Protein AF-A0A3D1LBN7-F1 (afdb_monomer_lite)

Foldseek 3Di:
DVVLVVLLVVLVPADFPDWFADQWIWGDDLVVQWIFIDNDPDCNVVSTGIDHLLFWPAKDKDKDKDKDWDWDQDPVRDTDADVVIWMKIWIWIKMWTAGNDPPDGIDIDTRDPDIDIDTADPDPDPPDDRDDDCVVDPSSVVSVVSSVVVRCVSVVSNVVVVVVVCVVVPPQDQAQAPPPRDRARQDPVCAGPPPRHRRDD

Radius of gyration: 27.66 Å; chains: 1; bounding box: 63×25×98 Å

Structure (mmCIF, N/CA/C/O backbone):
data_AF-A0A3D1LBN7-F1
#
_entry.id   AF-A0A3D1LBN7-F1
#
loop_
_atom_site.group_PDB
_atom_site.id
_atom_site.type_symbol
_atom_site.label_atom_id
_atom_site.label_alt_id
_atom_site.label_comp_id
_atom_site.label_asym_id
_atom_site.label_entity_id
_atom_site.label_seq_id
_atom_site.pdbx_PDB_ins_code
_atom_site.Cartn_x
_atom_site.Cartn_y
_atom_site.Cartn_z
_atom_site.occupancy
_atom_site.B_iso_or_equiv
_atom_site.auth_seq_id
_atom_site.auth_comp_id
_atom_site.auth_asym_id
_atom_site.auth_atom_id
_atom_site.pdbx_PDB_model_num
ATOM 1 N N . LEU A 1 1 ? -26.145 -4.808 -3.190 1.00 68.25 1 LEU A N 1
ATOM 2 C CA . LEU A 1 1 ? -26.346 -3.352 -3.004 1.00 68.25 1 LEU A CA 1
ATOM 3 C C . LEU A 1 1 ? -26.060 -2.927 -1.566 1.00 68.25 1 LEU A C 1
ATOM 5 O O . LEU A 1 1 ? -25.150 -2.133 -1.396 1.00 68.25 1 LEU A O 1
ATOM 9 N N . ALA A 1 2 ? -26.706 -3.533 -0.559 1.00 78.94 2 ALA A N 1
ATOM 10 C CA . ALA A 1 2 ? -26.552 -3.171 0.860 1.00 78.94 2 ALA A CA 1
ATOM 11 C C . ALA A 1 2 ? -25.095 -3.029 1.363 1.00 78.94 2 ALA A C 1
ATOM 13 O O . ALA A 1 2 ? -24.778 -2.051 2.024 1.00 78.94 2 ALA A O 1
ATOM 14 N N . TYR A 1 3 ? -24.182 -3.934 0.984 1.00 78.75 3 TYR A N 1
ATOM 15 C CA . TYR A 1 3 ? -22.756 -3.826 1.345 1.00 78.75 3 TYR A CA 1
ATOM 16 C C . TYR A 1 3 ? -22.100 -2.513 0.872 1.00 78.75 3 TYR A C 1
ATOM 18 O O . TYR A 1 3 ? -21.356 -1.885 1.617 1.00 78.75 3 TYR A O 1
ATOM 26 N N . ARG A 1 4 ? -22.397 -2.069 -0.357 1.00 83.69 4 ARG A N 1
ATOM 27 C CA . ARG A 1 4 ? -21.828 -0.832 -0.918 1.00 83.69 4 ARG A CA 1
ATOM 28 C C . ARG A 1 4 ? -22.442 0.410 -0.276 1.00 83.69 4 ARG A C 1
ATOM 30 O O . ARG A 1 4 ? -21.733 1.399 -0.140 1.00 83.69 4 ARG A O 1
ATOM 37 N N . GLU A 1 5 ? -23.707 0.348 0.136 1.00 85.44 5 GLU A N 1
ATOM 38 C CA . GLU A 1 5 ? -24.383 1.416 0.891 1.00 85.44 5 GLU A CA 1
ATOM 39 C C . GLU A 1 5 ? -23.820 1.541 2.316 1.00 85.44 5 GLU A C 1
ATOM 41 O O . GLU A 1 5 ? -23.532 2.644 2.773 1.00 85.44 5 GLU A O 1
ATOM 46 N N . GLU A 1 6 ? -23.573 0.421 3.003 1.00 87.81 6 GLU A N 1
ATOM 47 C CA . GLU A 1 6 ? -22.895 0.426 4.307 1.00 87.81 6 GLU A CA 1
ATOM 48 C C . GLU A 1 6 ? -21.460 0.961 4.180 1.00 87.81 6 GLU A C 1
ATOM 50 O O . GLU A 1 6 ? -21.014 1.772 4.993 1.00 87.81 6 GLU A O 1
ATOM 55 N N . ASN A 1 7 ? -20.742 0.567 3.123 1.00 92.31 7 ASN A N 1
ATOM 56 C CA . ASN A 1 7 ? -19.402 1.081 2.864 1.00 92.31 7 ASN A CA 1
ATOM 57 C C . ASN A 1 7 ? -19.397 2.595 2.592 1.00 92.31 7 ASN A C 1
ATOM 59 O O . ASN A 1 7 ? -18.495 3.272 3.072 1.00 92.31 7 ASN A O 1
ATOM 63 N N . GLN A 1 8 ? -20.424 3.159 1.940 1.00 92.62 8 GLN A N 1
ATOM 64 C CA . GLN A 1 8 ? -20.530 4.619 1.767 1.00 92.62 8 GLN A CA 1
ATOM 65 C C . GLN A 1 8 ? -20.553 5.352 3.109 1.00 92.62 8 GLN A C 1
ATOM 67 O O . GLN A 1 8 ? -19.899 6.381 3.257 1.00 92.62 8 GLN A O 1
ATOM 72 N N . GLN A 1 9 ? -21.256 4.810 4.107 1.00 92.69 9 GLN A N 1
ATOM 73 C CA . GLN A 1 9 ? -21.261 5.392 5.450 1.00 92.69 9 GLN A CA 1
ATOM 74 C C . GLN A 1 9 ? -19.875 5.310 6.097 1.00 92.69 9 GLN A C 1
ATOM 76 O O . GLN A 1 9 ? -19.430 6.280 6.709 1.00 92.69 9 GLN A O 1
ATOM 81 N N . LYS A 1 10 ? -19.157 4.191 5.912 1.00 94.75 10 LYS A N 1
ATOM 82 C CA . LYS A 1 10 ? -17.768 4.044 6.380 1.00 94.75 10 LYS A CA 1
ATOM 83 C C . LYS A 1 10 ? -16.837 5.051 5.708 1.00 94.75 10 LYS A C 1
ATOM 85 O O . LYS A 1 10 ? -16.022 5.652 6.395 1.00 94.75 10 LYS A O 1
ATOM 90 N N . VAL A 1 11 ? -16.985 5.276 4.402 1.00 95.81 11 VAL A N 1
ATOM 91 C CA . VAL A 1 11 ? -16.209 6.273 3.648 1.00 95.81 11 VAL A CA 1
ATOM 92 C C . VAL A 1 11 ? -16.525 7.694 4.120 1.00 95.81 11 VAL A C 1
ATOM 94 O O . VAL A 1 11 ? -15.612 8.495 4.287 1.00 95.81 11 VAL A O 1
ATOM 97 N N . ALA A 1 12 ? -17.795 8.017 4.378 1.00 94.62 12 ALA A N 1
ATOM 98 C CA . ALA A 1 12 ? -18.206 9.313 4.926 1.00 94.62 12 ALA A CA 1
ATOM 99 C C . ALA A 1 12 ? -17.687 9.572 6.345 1.00 94.62 12 ALA A C 1
ATOM 101 O O . ALA A 1 12 ? -17.384 10.714 6.679 1.00 94.62 12 ALA A O 1
ATOM 102 N N . ALA A 1 13 ? -17.559 8.527 7.161 1.00 95.31 13 ALA A N 1
ATOM 103 C CA . ALA A 1 13 ? -17.025 8.614 8.516 1.00 95.31 13 ALA A CA 1
ATOM 104 C C . ALA A 1 13 ? -15.490 8.511 8.590 1.00 95.31 13 ALA A C 1
ATOM 106 O O . ALA A 1 13 ? -14.942 8.583 9.688 1.00 95.31 13 ALA A O 1
ATOM 107 N N . PHE A 1 14 ? -14.798 8.304 7.467 1.00 96.75 14 PHE A N 1
ATOM 108 C CA . PHE A 1 14 ? -13.359 8.055 7.454 1.00 96.75 14 PHE A CA 1
ATOM 109 C C . PHE A 1 14 ? -12.554 9.347 7.617 1.00 96.75 14 PHE A C 1
ATOM 111 O O . PHE A 1 14 ? -12.673 10.272 6.809 1.00 96.75 14 PHE A O 1
ATOM 118 N N . HIS A 1 15 ? -11.662 9.381 8.605 1.00 95.81 15 HIS A N 1
ATOM 119 C CA . HIS A 1 15 ? -10.787 10.515 8.878 1.00 95.81 15 HIS A CA 1
ATOM 120 C C . HIS A 1 15 ? -9.341 10.130 8.576 1.00 95.81 15 HIS A C 1
ATOM 122 O O . HIS A 1 15 ? -8.702 9.377 9.299 1.00 95.81 15 HIS A O 1
ATOM 128 N N . THR A 1 16 ? -8.798 10.653 7.477 1.00 95.94 16 THR A N 1
ATOM 129 C CA . THR A 1 16 ? -7.422 10.321 7.086 1.00 95.94 16 THR A CA 1
ATOM 130 C C . THR A 1 16 ? -6.419 10.961 8.050 1.00 95.94 16 THR A C 1
ATOM 132 O O . THR A 1 16 ? -6.176 12.165 7.973 1.00 95.94 16 THR A O 1
ATOM 135 N N . THR A 1 17 ? -5.794 10.156 8.910 1.00 95.69 17 THR A N 1
ATOM 136 C CA . THR A 1 17 ? -4.684 10.567 9.789 1.00 95.69 17 THR A CA 1
ATOM 137 C C . THR A 1 17 ? -3.352 10.529 9.046 1.00 95.69 17 THR A C 1
ATOM 139 O O . THR A 1 17 ? -2.482 11.377 9.255 1.00 95.69 17 THR A O 1
ATOM 142 N N . ARG A 1 18 ? -3.199 9.576 8.118 1.00 95.38 18 ARG A N 1
ATOM 143 C CA . ARG A 1 18 ? -1.976 9.396 7.334 1.00 95.38 18 ARG A CA 1
ATOM 144 C C . ARG A 1 18 ? -2.278 8.941 5.911 1.00 95.38 18 ARG A C 1
ATOM 146 O O . ARG A 1 18 ? -3.155 8.122 5.665 1.00 95.38 18 ARG A O 1
ATOM 153 N N . THR A 1 19 ? -1.516 9.469 4.957 1.00 96.44 19 THR A N 1
ATOM 154 C CA . THR A 1 19 ? -1.579 9.092 3.538 1.00 96.44 19 THR A CA 1
ATOM 155 C C . THR A 1 19 ? -0.235 8.528 3.105 1.00 96.44 19 THR A C 1
ATOM 157 O O . THR A 1 19 ? 0.793 9.175 3.299 1.00 96.44 19 THR A O 1
ATOM 160 N N . LEU A 1 20 ? -0.241 7.346 2.493 1.00 95.69 20 LEU A N 1
ATOM 161 C CA . LEU A 1 20 ? 0.948 6.693 1.951 1.00 95.69 20 LEU A CA 1
ATOM 162 C C . LEU A 1 20 ? 0.726 6.360 0.479 1.00 95.69 20 LEU A C 1
ATOM 164 O O . LEU A 1 20 ? -0.236 5.684 0.143 1.00 95.69 20 LEU A O 1
ATOM 168 N N . GLY A 1 21 ? 1.615 6.804 -0.402 1.00 91.56 21 GLY A N 1
ATOM 169 C CA . GLY A 1 21 ? 1.488 6.579 -1.843 1.00 91.56 21 GLY A CA 1
ATOM 170 C C . GLY A 1 21 ? 1.302 7.868 -2.638 1.00 91.56 21 GLY A C 1
ATOM 171 O O . GLY A 1 21 ? 0.987 8.925 -2.091 1.00 91.56 21 GLY A O 1
ATOM 172 N N . THR A 1 22 ? 1.518 7.781 -3.949 1.00 86.25 22 THR A N 1
ATOM 173 C CA . THR A 1 22 ? 1.436 8.922 -4.874 1.00 86.25 22 THR A CA 1
ATOM 174 C C . THR A 1 22 ? 0.222 8.797 -5.793 1.00 86.25 22 THR A C 1
ATOM 176 O O . THR A 1 22 ? -0.719 9.583 -5.671 1.00 86.25 22 THR A O 1
ATOM 179 N N . ASN A 1 23 ? 0.221 7.794 -6.679 1.00 89.56 23 ASN A N 1
ATOM 180 C CA . ASN A 1 23 ? -0.871 7.510 -7.613 1.00 89.56 23 ASN A CA 1
ATOM 181 C C . ASN A 1 23 ? -1.973 6.678 -6.941 1.00 89.56 23 ASN A C 1
ATOM 183 O O . ASN A 1 23 ? -3.086 7.158 -6.736 1.00 89.56 23 ASN A O 1
ATOM 187 N N . THR A 1 24 ? -1.634 5.455 -6.524 1.00 94.44 24 THR A N 1
ATOM 188 C CA . THR A 1 24 ? -2.460 4.683 -5.588 1.00 94.44 24 THR A CA 1
ATOM 189 C C . THR A 1 24 ? -2.037 5.033 -4.173 1.00 94.44 24 THR A C 1
ATOM 191 O O . THR A 1 24 ? -0.844 5.016 -3.867 1.00 94.44 24 THR A O 1
ATOM 194 N N . LYS A 1 25 ? -3.004 5.352 -3.321 1.00 95.12 25 LYS A N 1
ATOM 195 C CA . LYS A 1 25 ? -2.778 5.756 -1.939 1.00 95.12 25 LYS A CA 1
ATOM 196 C C . LYS A 1 25 ? -3.406 4.747 -0.996 1.00 95.12 25 LYS A C 1
ATOM 198 O O . LYS A 1 25 ? -4.535 4.314 -1.213 1.00 95.12 25 LYS A O 1
ATOM 203 N N . VAL A 1 26 ? -2.680 4.430 0.063 1.00 96.81 26 VAL A N 1
ATOM 204 C CA . VAL A 1 26 ? -3.197 3.813 1.277 1.00 96.81 26 VAL A CA 1
ATOM 205 C C . VAL A 1 26 ? -3.507 4.948 2.242 1.00 96.81 26 VAL A C 1
ATOM 207 O O . VAL A 1 26 ? -2.607 5.679 2.665 1.00 96.81 26 VAL A O 1
ATOM 210 N N . LEU A 1 27 ? -4.788 5.130 2.534 1.00 97.25 27 LEU A N 1
ATOM 211 C CA . LEU A 1 27 ? -5.257 6.095 3.519 1.00 97.25 27 LEU A CA 1
ATOM 212 C C . LEU A 1 27 ? -5.484 5.348 4.825 1.00 97.25 27 LEU A C 1
ATOM 214 O O . LEU A 1 27 ? -6.121 4.294 4.822 1.00 97.25 27 LEU A O 1
ATOM 218 N N . LEU A 1 28 ? -4.948 5.883 5.915 1.00 96.31 28 LEU A N 1
ATOM 219 C CA . LEU A 1 28 ? -5.076 5.324 7.254 1.00 96.31 28 LEU A CA 1
ATOM 220 C C . LEU A 1 28 ? -5.935 6.258 8.102 1.00 96.31 28 LEU A C 1
ATOM 222 O O . LEU A 1 28 ? -5.744 7.474 8.062 1.00 96.31 28 LEU A O 1
ATOM 226 N N . ASP A 1 29 ? -6.847 5.666 8.857 1.00 96.00 29 ASP A N 1
ATOM 227 C CA . ASP A 1 29 ? -7.573 6.266 9.968 1.00 96.00 29 ASP A CA 1
ATOM 228 C C . ASP A 1 29 ? -7.140 5.500 11.223 1.00 96.00 29 ASP A C 1
ATOM 230 O O . ASP A 1 29 ? -7.699 4.460 11.587 1.00 96.00 29 ASP A O 1
ATOM 234 N N . GLU A 1 30 ? -6.031 5.950 11.810 1.00 91.88 30 GLU A N 1
ATOM 235 C CA . GLU A 1 30 ? -5.400 5.295 12.963 1.00 91.88 30 GLU A CA 1
ATOM 236 C C . GLU A 1 30 ? -6.270 5.378 14.224 1.00 91.88 30 GLU A C 1
ATOM 238 O O . GLU A 1 30 ? -6.207 4.480 15.067 1.00 91.88 30 GLU A O 1
ATOM 243 N N . ASP A 1 31 ? -7.126 6.399 14.312 1.00 91.06 31 ASP A N 1
ATOM 244 C CA . ASP A 1 31 ? -8.041 6.618 15.431 1.00 91.06 31 ASP A CA 1
ATOM 245 C C . ASP A 1 31 ? -9.227 5.645 15.379 1.00 91.06 31 ASP A C 1
ATOM 247 O O . ASP A 1 31 ? -9.563 5.016 16.386 1.00 91.06 31 ASP A O 1
ATOM 251 N N . ALA A 1 32 ? -9.838 5.466 14.202 1.00 92.38 32 ALA A N 1
ATOM 252 C CA . ALA A 1 32 ? -10.944 4.527 14.002 1.00 92.38 32 ALA A CA 1
ATOM 253 C C . ALA A 1 32 ? -10.483 3.081 13.769 1.00 92.38 32 ALA A C 1
ATOM 255 O O . ALA A 1 32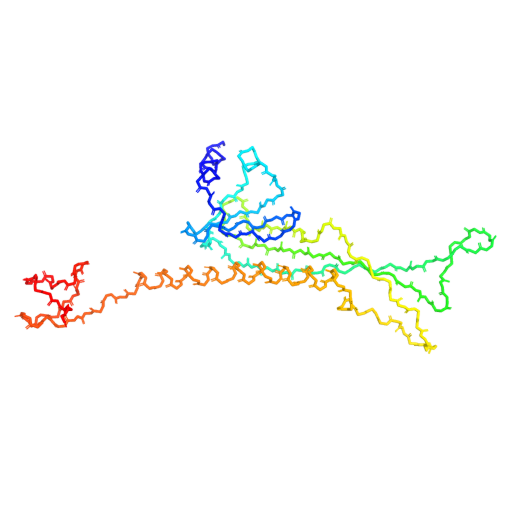 ? -11.306 2.162 13.764 1.00 92.38 32 ALA A O 1
ATOM 256 N N . GLY A 1 33 ? -9.186 2.867 13.554 1.00 93.00 33 GLY A N 1
ATOM 257 C CA . GLY A 1 33 ? -8.624 1.552 13.290 1.00 93.00 33 GLY A CA 1
ATOM 258 C C . GLY A 1 33 ? -8.929 1.025 11.881 1.00 93.00 33 GLY A C 1
ATOM 259 O O . GLY A 1 33 ? -9.086 -0.186 11.702 1.00 93.00 3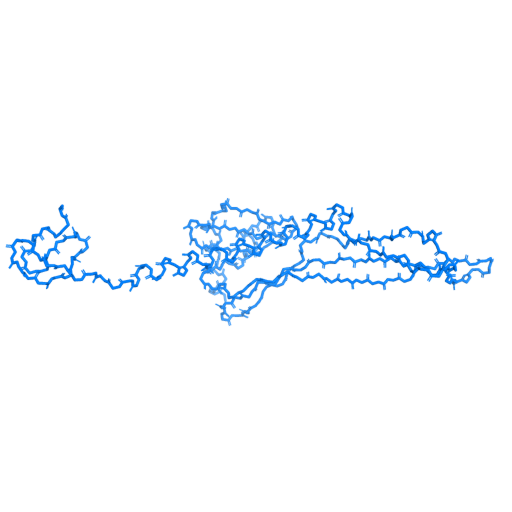3 GLY A O 1
ATOM 260 N N . LYS A 1 34 ? -9.028 1.918 10.888 1.00 95.50 34 LYS A N 1
ATOM 261 C CA . LYS A 1 34 ? -9.469 1.594 9.525 1.00 95.50 34 LYS A CA 1
ATOM 262 C C . LYS A 1 34 ? -8.484 2.060 8.464 1.00 95.50 34 LYS A C 1
ATOM 264 O O . LYS A 1 34 ? -7.716 2.998 8.653 1.00 95.50 34 LYS A O 1
ATOM 269 N N . PHE A 1 35 ? -8.549 1.437 7.295 1.00 96.62 35 PHE A N 1
ATOM 270 C CA . PHE A 1 35 ? -7.821 1.887 6.116 1.00 96.62 35 PHE A CA 1
ATOM 271 C C . PHE A 1 35 ? -8.603 1.653 4.834 1.00 96.62 35 PHE A C 1
ATOM 273 O O . PHE A 1 35 ? -9.565 0.889 4.795 1.00 96.62 35 PHE A O 1
ATOM 280 N N . MET A 1 36 ? -8.155 2.305 3.770 1.00 96.44 36 MET A N 1
ATOM 281 C CA . MET A 1 36 ? -8.625 2.049 2.415 1.00 96.44 36 MET A CA 1
ATOM 282 C C . MET A 1 36 ? -7.485 2.224 1.416 1.00 96.44 36 MET A C 1
ATOM 284 O O . MET A 1 36 ? -6.509 2.936 1.675 1.00 96.44 36 MET A O 1
ATOM 288 N N . VAL A 1 37 ? -7.628 1.601 0.249 1.00 96.69 37 VAL A N 1
ATOM 289 C CA . VAL A 1 37 ? -6.701 1.753 -0.876 1.00 96.69 37 VAL A CA 1
ATOM 290 C C . VAL A 1 37 ? -7.451 2.362 -2.048 1.00 96.69 37 VAL A C 1
ATOM 292 O O . VAL A 1 37 ? -8.491 1.855 -2.457 1.00 96.69 37 VAL A O 1
ATOM 295 N N . THR A 1 38 ? -6.943 3.460 -2.603 1.00 96.25 38 THR A N 1
ATOM 296 C CA . THR A 1 38 ? -7.644 4.163 -3.681 1.00 96.25 38 THR A CA 1
ATOM 297 C C . THR A 1 38 ? -6.716 4.995 -4.558 1.00 96.25 38 THR A C 1
ATOM 299 O O . THR A 1 38 ? -5.698 5.521 -4.112 1.00 96.25 38 THR A O 1
ATOM 302 N N . ARG A 1 39 ? -7.087 5.132 -5.834 1.00 95.19 39 ARG A N 1
ATOM 303 C CA . ARG A 1 39 ? -6.534 6.135 -6.765 1.00 95.19 39 ARG A CA 1
ATOM 304 C C . ARG A 1 39 ? -7.453 7.349 -6.912 1.00 95.19 39 ARG A C 1
ATOM 306 O O . ARG A 1 39 ? -7.057 8.362 -7.486 1.00 95.19 39 ARG A O 1
ATOM 313 N N . ALA A 1 40 ? -8.697 7.230 -6.452 1.00 94.62 40 ALA A N 1
ATOM 314 C CA . ALA A 1 40 ? -9.711 8.247 -6.648 1.00 94.62 40 ALA A CA 1
ATOM 315 C C . ALA A 1 40 ? -9.412 9.489 -5.806 1.00 94.62 40 ALA A C 1
ATOM 317 O O . ALA A 1 40 ? -8.864 9.411 -4.706 1.00 94.62 40 ALA A O 1
ATOM 318 N N . ARG A 1 41 ? -9.785 10.648 -6.349 1.00 90.25 41 ARG A N 1
ATOM 319 C CA . ARG A 1 41 ? -9.731 11.924 -5.627 1.00 90.25 41 ARG A CA 1
ATOM 320 C C . ARG A 1 41 ? -11.017 12.171 -4.849 1.00 90.25 41 ARG A C 1
ATOM 322 O O . ARG A 1 41 ? -10.948 12.644 -3.722 1.00 90.25 41 ARG A O 1
ATOM 329 N N . ASP A 1 42 ? -12.155 11.833 -5.451 1.00 93.81 42 ASP A N 1
ATOM 330 C CA . ASP A 1 42 ? -13.457 11.868 -4.795 1.00 93.81 42 ASP A CA 1
ATOM 331 C C . ASP A 1 42 ? -13.753 10.496 -4.182 1.00 93.81 42 ASP A C 1
ATOM 333 O O . ASP A 1 42 ? -14.021 9.520 -4.886 1.00 93.81 42 ASP A O 1
ATOM 337 N N . LEU A 1 43 ? -13.635 10.413 -2.856 1.00 93.44 43 LEU A N 1
ATOM 338 C CA . LEU A 1 43 ? -13.879 9.178 -2.118 1.00 93.44 43 LEU A CA 1
ATOM 339 C C . LEU A 1 43 ? -15.374 8.854 -2.034 1.00 93.44 43 LEU A C 1
ATOM 341 O O . LEU A 1 43 ? -15.726 7.678 -2.067 1.00 93.44 43 LEU A O 1
ATOM 345 N N . GLN A 1 44 ? -16.242 9.867 -1.960 1.00 91.69 44 GLN A N 1
ATOM 346 C CA . GLN A 1 44 ? -17.689 9.675 -1.821 1.00 91.69 44 GLN A CA 1
ATOM 347 C C . GLN A 1 44 ? -18.281 9.063 -3.089 1.00 91.69 44 GLN A C 1
ATOM 349 O O . GLN A 1 44 ? -19.082 8.131 -3.017 1.00 91.69 44 GLN A O 1
ATOM 354 N N . GLU A 1 45 ? -17.841 9.550 -4.250 1.00 92.25 45 GLU A N 1
ATO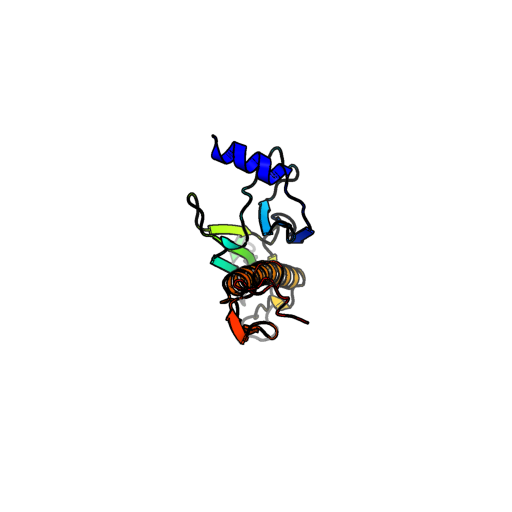M 355 C CA . GLU A 1 45 ? -18.259 9.008 -5.541 1.00 92.25 45 GLU A CA 1
ATOM 356 C C . GLU A 1 45 ? -17.649 7.623 -5.800 1.00 92.25 45 GLU A C 1
ATOM 358 O O . GLU A 1 45 ? -18.357 6.686 -6.173 1.00 92.25 45 GLU A O 1
ATOM 363 N N . ALA A 1 46 ? -16.337 7.469 -5.581 1.00 93.81 46 ALA A N 1
ATOM 364 C CA . ALA A 1 46 ? -15.647 6.215 -5.878 1.00 93.81 46 ALA A CA 1
ATOM 365 C C . ALA A 1 46 ? -16.032 5.075 -4.925 1.00 93.81 46 ALA A C 1
ATOM 367 O O . ALA A 1 46 ? -16.018 3.911 -5.334 1.00 93.81 46 ALA A O 1
ATOM 368 N N . ASN A 1 47 ? -16.376 5.410 -3.677 1.00 93.94 47 ASN A N 1
ATOM 369 C CA . ASN A 1 47 ? -16.734 4.477 -2.612 1.00 93.94 47 ASN A CA 1
ATOM 370 C C . ASN A 1 47 ? -15.727 3.308 -2.482 1.00 93.94 47 ASN A C 1
ATOM 372 O O . ASN A 1 47 ? -16.116 2.153 -2.689 1.00 93.94 47 ASN A O 1
ATOM 376 N N . PRO A 1 48 ? -14.432 3.592 -2.219 1.00 94.88 48 PRO A N 1
ATOM 377 C CA . PRO A 1 48 ? -13.418 2.553 -2.039 1.00 94.88 48 PRO A CA 1
ATOM 378 C C . PRO A 1 48 ? -13.701 1.727 -0.782 1.00 94.88 48 PRO A C 1
ATOM 380 O O . PRO A 1 48 ? -14.236 2.247 0.197 1.00 94.88 48 PRO A O 1
ATOM 383 N N . ASP A 1 49 ? -13.318 0.453 -0.789 1.00 93.94 49 ASP A N 1
ATOM 384 C CA . ASP A 1 49 ? -13.579 -0.450 0.332 1.00 93.94 49 ASP A CA 1
ATOM 385 C C . ASP A 1 49 ? -12.822 -0.001 1.592 1.00 93.94 49 ASP A C 1
ATOM 387 O O . ASP A 1 49 ? -11.590 0.093 1.602 1.00 93.94 49 ASP A O 1
ATOM 391 N N . VAL A 1 50 ? -13.575 0.287 2.658 1.00 95.56 50 VAL A N 1
ATOM 392 C CA . VAL A 1 50 ? -13.035 0.631 3.976 1.00 95.56 50 VAL A CA 1
ATOM 393 C C . VAL A 1 50 ? -12.950 -0.636 4.808 1.00 95.56 50 VAL A C 1
ATOM 395 O O . VAL A 1 50 ? -13.955 -1.310 5.048 1.00 95.56 50 VAL A O 1
ATOM 398 N N . LEU A 1 51 ? -11.743 -0.946 5.262 1.00 94.81 51 LEU A N 1
ATOM 399 C CA . LEU A 1 51 ? -11.403 -2.186 5.946 1.00 94.81 51 LEU A CA 1
ATOM 400 C C . LEU A 1 51 ? -10.863 -1.895 7.340 1.00 94.81 51 LEU A C 1
ATOM 402 O O . LEU A 1 51 ? -10.240 -0.858 7.574 1.00 94.81 51 LEU A O 1
ATOM 406 N N . ASP A 1 52 ? -11.076 -2.828 8.259 1.00 94.19 52 ASP A N 1
ATOM 407 C CA . ASP A 1 52 ? -10.512 -2.757 9.598 1.00 94.19 52 ASP A CA 1
ATOM 408 C C . ASP A 1 52 ? -9.062 -3.254 9.592 1.00 94.19 52 ASP A C 1
ATOM 410 O O . ASP A 1 52 ? -8.700 -4.209 8.903 1.00 94.19 52 ASP A O 1
ATOM 414 N N . PHE A 1 53 ? -8.201 -2.642 10.404 1.00 93.56 53 PHE A N 1
ATOM 415 C CA . PHE A 1 53 ? -6.816 -3.105 10.536 1.00 93.56 53 PHE A CA 1
ATOM 416 C C . PHE A 1 53 ? -6.706 -4.531 11.076 1.00 93.56 53 PHE A C 1
ATOM 418 O O . PHE A 1 53 ? -5.744 -5.237 10.768 1.00 93.56 53 PHE A O 1
ATOM 425 N N . ALA A 1 54 ? -7.696 -4.961 11.861 1.00 91.31 54 ALA A N 1
ATOM 426 C CA . ALA A 1 54 ? -7.803 -6.330 12.348 1.00 91.31 54 ALA A CA 1
ATOM 427 C C . ALA A 1 54 ? -7.907 -7.354 11.204 1.00 91.31 54 ALA A C 1
ATOM 429 O O . ALA A 1 54 ? -7.437 -8.484 11.358 1.00 91.31 54 ALA A O 1
ATOM 430 N N . ASP A 1 55 ? -8.460 -6.950 10.057 1.00 92.62 55 ASP A N 1
ATOM 431 C CA . ASP A 1 55 ? -8.641 -7.825 8.902 1.00 92.62 55 ASP A CA 1
ATOM 432 C C . ASP A 1 55 ? -7.343 -8.014 8.114 1.00 92.62 55 ASP A C 1
ATOM 434 O O . ASP A 1 55 ? -7.253 -8.937 7.310 1.00 92.62 55 ASP A O 1
ATOM 438 N N . VAL A 1 56 ? -6.306 -7.199 8.341 1.00 94.31 56 VAL A N 1
ATOM 439 C CA . VAL A 1 56 ? -5.021 -7.339 7.644 1.00 94.31 56 VAL A CA 1
ATOM 440 C C . VAL A 1 56 ? -4.285 -8.592 8.120 1.00 94.31 56 VAL A C 1
ATOM 442 O O . VAL A 1 56 ? -3.875 -8.726 9.277 1.00 94.31 56 VAL A O 1
ATOM 445 N N . THR A 1 57 ? -4.037 -9.515 7.195 1.00 93.19 57 THR A N 1
ATOM 446 C CA . THR A 1 57 ? -3.331 -10.777 7.450 1.00 93.19 57 THR A CA 1
ATOM 447 C C . THR A 1 57 ? -1.874 -10.753 6.986 1.00 93.19 57 THR A C 1
ATOM 449 O O . THR A 1 57 ? -1.064 -11.536 7.495 1.00 93.19 57 THR A O 1
ATOM 452 N N . GLY A 1 58 ? -1.495 -9.814 6.116 1.00 94.12 58 GLY A N 1
ATOM 453 C CA . GLY A 1 58 ? -0.120 -9.629 5.651 1.00 94.12 58 GLY A CA 1
ATOM 454 C C . GLY A 1 58 ? 0.036 -8.447 4.694 1.00 94.12 58 GLY A C 1
ATOM 455 O O . GLY A 1 58 ? -0.945 -7.927 4.174 1.00 94.12 58 GLY A O 1
ATOM 456 N N . CYS A 1 59 ? 1.278 -8.024 4.457 1.00 96.25 59 CYS A N 1
ATOM 457 C CA . CYS A 1 59 ? 1.613 -7.024 3.447 1.00 96.25 59 CYS A CA 1
ATOM 458 C C . CYS A 1 59 ? 2.985 -7.346 2.847 1.00 96.25 59 CYS A C 1
ATOM 460 O O . CYS A 1 59 ? 3.975 -7.414 3.581 1.00 96.25 59 CYS A O 1
ATOM 462 N N . ASN A 1 60 ? 3.047 -7.501 1.526 1.00 96.88 60 ASN A N 1
ATOM 463 C CA . ASN A 1 60 ? 4.275 -7.784 0.786 1.00 96.88 60 ASN A CA 1
ATOM 464 C C . ASN A 1 60 ? 4.618 -6.634 -0.159 1.00 96.88 60 ASN A C 1
ATOM 466 O O . ASN A 1 60 ? 3.724 -5.957 -0.665 1.00 96.88 60 ASN A O 1
ATOM 470 N N . LEU A 1 61 ? 5.920 -6.432 -0.362 1.00 96.81 61 LEU A N 1
ATOM 471 C CA . LEU A 1 61 ? 6.479 -5.560 -1.388 1.00 96.81 61 LEU A CA 1
ATOM 472 C C . LEU A 1 61 ? 7.193 -6.450 -2.401 1.00 96.81 61 LEU A C 1
ATOM 474 O O . LEU A 1 61 ? 8.184 -7.090 -2.049 1.00 96.81 61 LEU A O 1
ATOM 478 N N . ASP A 1 62 ? 6.698 -6.443 -3.630 1.00 97.12 62 ASP A N 1
ATOM 479 C CA . ASP A 1 62 ? 7.241 -7.188 -4.759 1.00 97.12 62 ASP A CA 1
ATOM 480 C C . ASP A 1 62 ? 7.857 -6.206 -5.765 1.00 97.12 62 ASP A C 1
ATOM 482 O O . ASP A 1 62 ? 7.335 -5.107 -5.978 1.00 97.12 62 ASP A O 1
ATOM 486 N N . ILE A 1 63 ? 8.990 -6.586 -6.358 1.00 96.88 63 ILE A N 1
ATOM 487 C CA . ILE A 1 63 ? 9.700 -5.787 -7.363 1.00 96.88 63 ILE A CA 1
ATOM 488 C C . ILE A 1 63 ? 9.818 -6.640 -8.620 1.00 96.88 63 ILE A C 1
ATOM 490 O O . ILE A 1 63 ? 10.556 -7.627 -8.633 1.00 96.88 63 ILE A O 1
ATOM 494 N N . ASP A 1 64 ? 9.098 -6.245 -9.661 1.00 96.19 64 ASP A N 1
ATOM 495 C CA . ASP A 1 64 ? 9.133 -6.893 -10.964 1.00 96.19 64 ASP A CA 1
ATOM 496 C C . ASP A 1 64 ? 10.257 -6.250 -11.791 1.00 96.19 64 ASP A C 1
ATOM 498 O O . ASP A 1 64 ? 10.189 -5.072 -12.141 1.00 96.19 64 ASP A O 1
ATOM 502 N N . GLU A 1 65 ? 11.311 -7.020 -12.079 1.00 95.44 65 GLU A N 1
ATOM 503 C CA . GLU A 1 65 ? 12.426 -6.615 -12.945 1.00 95.44 65 GLU A CA 1
ATOM 504 C C . GLU A 1 65 ? 12.229 -7.189 -14.352 1.00 95.44 65 GLU A C 1
ATOM 506 O O . GLU A 1 65 ? 12.156 -8.404 -14.548 1.00 95.44 65 GLU A O 1
ATOM 511 N N . SER A 1 66 ? 12.200 -6.308 -15.347 1.00 93.94 66 SER A N 1
ATOM 512 C CA . SER A 1 66 ? 12.221 -6.654 -16.767 1.00 93.94 66 SER A CA 1
ATOM 513 C C . SER A 1 66 ? 13.556 -6.260 -17.389 1.00 93.94 66 SER A C 1
ATOM 515 O O . SER A 1 66 ? 14.125 -5.226 -17.049 1.00 93.94 66 SER A O 1
ATOM 517 N N . ARG A 1 67 ? 14.057 -7.066 -18.331 1.00 92.56 67 ARG A N 1
ATOM 518 C CA . ARG A 1 67 ? 15.329 -6.826 -19.029 1.00 92.56 67 ARG A CA 1
ATOM 519 C C . ARG A 1 67 ? 15.151 -6.951 -20.536 1.00 92.56 67 ARG A C 1
ATOM 521 O O . ARG A 1 67 ? 14.750 -8.007 -21.020 1.00 92.56 67 ARG A O 1
ATOM 528 N N . SER A 1 68 ? 15.568 -5.921 -21.264 1.00 91.62 68 SER A N 1
ATOM 529 C CA . SER A 1 68 ? 15.481 -5.845 -22.725 1.00 91.62 68 SER A CA 1
ATOM 530 C C . SER A 1 68 ? 16.850 -5.545 -23.330 1.00 91.62 68 SER A C 1
ATOM 532 O O . SER A 1 68 ? 17.606 -4.738 -22.795 1.00 91.62 68 SER A O 1
ATOM 534 N N . GLU A 1 69 ? 17.218 -6.213 -24.426 1.00 91.25 69 GLU A N 1
ATOM 535 C CA . GLU A 1 69 ? 18.458 -5.904 -25.148 1.00 91.25 69 GLU A CA 1
ATOM 536 C C . GLU A 1 69 ? 18.266 -4.659 -26.019 1.00 91.25 69 GLU A C 1
ATOM 538 O O . GLU A 1 69 ? 17.334 -4.585 -26.819 1.00 91.25 69 GLU A O 1
ATOM 543 N N . LEU A 1 70 ? 19.183 -3.704 -25.900 1.00 89.50 70 LEU A N 1
ATOM 544 C CA . LEU A 1 70 ? 19.259 -2.563 -26.797 1.00 89.50 70 LEU A CA 1
ATOM 545 C C . LEU A 1 70 ? 19.902 -3.008 -28.112 1.00 89.50 70 LEU A C 1
ATOM 547 O O . LEU A 1 70 ? 20.963 -3.639 -28.117 1.00 89.50 70 LEU A O 1
ATOM 551 N N . LYS A 1 71 ? 19.295 -2.631 -29.233 1.00 91.00 71 LYS A N 1
ATOM 552 C CA . LYS A 1 71 ? 19.818 -2.891 -30.578 1.00 91.00 71 LYS A CA 1
ATOM 553 C C . LYS A 1 71 ? 20.095 -1.580 -31.297 1.00 91.00 71 LYS A C 1
ATOM 555 O O . LYS A 1 71 ? 19.525 -0.545 -30.962 1.00 91.00 71 LYS A O 1
ATOM 560 N N . ARG A 1 72 ? 20.992 -1.625 -32.278 1.00 89.88 72 ARG A N 1
ATOM 561 C CA . ARG A 1 72 ? 21.231 -0.518 -33.209 1.00 89.88 72 ARG A CA 1
ATOM 562 C C . ARG A 1 72 ? 20.788 -0.913 -34.602 1.00 89.88 72 ARG A C 1
ATOM 564 O O . ARG A 1 72 ? 20.870 -2.081 -34.964 1.00 89.88 72 ARG A O 1
ATOM 571 N N . GLU A 1 73 ? 20.409 0.071 -35.389 1.00 93.50 73 GLU A N 1
ATOM 572 C CA . GLU A 1 73 ? 20.202 -0.103 -36.818 1.00 93.50 73 GLU A CA 1
ATOM 573 C C . GLU A 1 73 ? 21.561 -0.056 -37.540 1.00 93.50 73 GLU A C 1
ATOM 575 O O . GLU A 1 73 ? 22.427 0.764 -37.207 1.00 93.50 73 GLU A O 1
ATOM 580 N N . ASP A 1 74 ? 21.799 -0.985 -38.466 1.00 90.50 74 ASP A N 1
ATOM 581 C CA . ASP A 1 74 ? 22.964 -0.943 -39.349 1.00 90.50 74 ASP A CA 1
ATOM 582 C C . ASP A 1 74 ? 22.719 -0.054 -40.584 1.00 90.50 74 ASP A C 1
ATOM 584 O O . ASP A 1 74 ? 21.709 0.635 -40.700 1.00 90.50 74 ASP A O 1
ATOM 588 N N . LYS A 1 75 ? 23.680 -0.029 -41.515 1.00 90.25 75 LYS A N 1
ATOM 589 C CA . LYS A 1 75 ? 23.584 0.788 -42.737 1.00 90.25 75 LYS A CA 1
ATOM 590 C C . LYS A 1 75 ? 22.483 0.324 -43.699 1.00 90.25 75 LYS A C 1
ATOM 592 O O . LYS A 1 75 ? 22.105 1.100 -44.570 1.00 90.25 75 LYS A O 1
ATOM 597 N N . ASP A 1 76 ? 22.005 -0.906 -43.541 1.00 88.75 76 ASP A N 1
ATOM 598 C CA . ASP A 1 76 ? 20.990 -1.550 -44.371 1.00 88.75 76 ASP A CA 1
ATOM 599 C C . ASP A 1 76 ? 19.605 -1.536 -43.692 1.00 88.75 76 ASP A C 1
ATOM 601 O O . ASP A 1 76 ? 18.660 -2.153 -44.186 1.00 88.75 76 ASP A O 1
ATOM 605 N N . GLY A 1 77 ? 19.467 -0.834 -42.561 1.00 88.25 77 GLY A N 1
ATOM 606 C CA . GLY A 1 77 ? 18.213 -0.718 -41.820 1.00 88.25 77 GLY A CA 1
ATOM 607 C C . GLY A 1 77 ? 17.901 -1.911 -40.911 1.00 88.25 77 GLY A C 1
ATOM 608 O O . GLY A 1 77 ? 16.778 -2.062 -40.429 1.00 88.25 77 GLY A O 1
ATOM 609 N N . LYS A 1 78 ? 18.862 -2.818 -40.697 1.00 90.69 78 LYS A N 1
ATOM 610 C CA . LYS A 1 78 ? 18.643 -4.039 -39.917 1.00 90.69 78 LYS A CA 1
ATOM 611 C C . LYS A 1 78 ? 19.007 -3.826 -38.452 1.00 90.69 78 LYS A C 1
ATOM 613 O O . LYS A 1 78 ? 20.088 -3.334 -38.132 1.00 90.69 78 LYS A O 1
ATOM 618 N N . GLU A 1 79 ? 18.138 -4.275 -37.548 1.00 91.12 79 GLU A N 1
ATOM 619 C CA . GLU A 1 79 ? 18.454 -4.317 -36.121 1.00 91.12 79 GLU A CA 1
ATOM 620 C C . GLU A 1 79 ? 19.570 -5.329 -35.833 1.00 91.12 79 GLU A C 1
ATOM 622 O O . GLU A 1 79 ? 19.422 -6.538 -36.043 1.00 91.12 79 GLU A O 1
ATOM 627 N N . VAL A 1 80 ? 20.680 -4.839 -35.291 1.00 92.62 80 VAL A N 1
ATOM 628 C CA . VAL A 1 80 ? 21.824 -5.638 -34.860 1.00 92.62 80 VAL A CA 1
ATOM 629 C C . VAL A 1 80 ? 22.181 -5.328 -33.408 1.00 92.62 80 VAL A C 1
ATOM 631 O O . VAL A 1 80 ? 22.125 -4.183 -32.954 1.00 92.62 80 VAL A O 1
ATOM 634 N N . SER A 1 81 ? 22.578 -6.358 -32.665 1.00 88.81 81 SER A N 1
ATOM 635 C CA . SER A 1 81 ? 23.065 -6.216 -31.292 1.00 88.81 81 SER A CA 1
ATOM 636 C C . SER A 1 81 ? 24.313 -5.335 -31.221 1.00 88.81 81 SER A C 1
ATOM 638 O O . SER A 1 81 ? 25.169 -5.339 -32.116 1.00 88.81 81 SER A O 1
ATOM 640 N N . TYR A 1 82 ? 24.462 -4.603 -30.117 1.00 85.62 82 TYR A N 1
ATOM 641 C CA . TYR A 1 82 ? 25.746 -3.984 -29.791 1.00 85.62 82 TYR A CA 1
ATOM 642 C C . TYR A 1 82 ? 26.797 -5.064 -29.491 1.00 85.62 82 TYR A C 1
ATOM 644 O O . TYR A 1 82 ? 26.473 -6.157 -29.033 1.00 85.62 82 TYR A O 1
ATOM 652 N N . ASN A 1 83 ? 28.074 -4.750 -29.723 1.00 82.88 83 ASN A N 1
ATOM 653 C CA . ASN A 1 83 ? 29.187 -5.591 -29.288 1.00 82.88 83 ASN A CA 1
ATOM 654 C C . ASN A 1 83 ? 30.121 -4.774 -28.376 1.00 82.88 83 ASN A C 1
ATOM 656 O O . ASN A 1 83 ? 30.811 -3.882 -28.882 1.00 82.88 83 ASN A O 1
ATOM 660 N N . PRO A 1 84 ? 30.136 -5.028 -27.053 1.00 82.94 84 PRO A N 1
ATOM 661 C CA . PRO A 1 84 ? 29.340 -6.033 -26.332 1.00 82.94 84 PRO A CA 1
ATOM 662 C C . PRO A 1 84 ? 27.831 -5.690 -26.268 1.00 82.94 84 PRO A C 1
ATOM 664 O O . PRO A 1 84 ? 27.489 -4.505 -26.371 1.00 82.94 84 PRO A O 1
ATOM 667 N N . PRO A 1 85 ? 26.937 -6.690 -26.081 1.00 85.81 85 PRO A N 1
ATOM 668 C CA . PRO A 1 85 ? 25.496 -6.469 -25.947 1.00 85.81 85 PRO A CA 1
ATOM 669 C C . PRO A 1 85 ? 25.161 -5.502 -24.813 1.00 85.81 85 PRO A C 1
ATOM 671 O O . PRO A 1 85 ? 25.771 -5.544 -23.740 1.00 85.81 85 PRO A O 1
ATOM 674 N N . ARG A 1 86 ? 24.180 -4.632 -25.053 1.00 86.06 86 ARG A N 1
ATOM 675 C CA . ARG A 1 86 ? 23.706 -3.627 -24.094 1.00 86.06 86 ARG A CA 1
ATOM 676 C C . ARG A 1 86 ? 22.279 -3.962 -23.699 1.00 86.06 86 ARG A C 1
ATOM 678 O O . ARG A 1 86 ? 21.523 -4.445 -24.530 1.00 86.06 86 ARG A O 1
ATOM 685 N N . TYR A 1 87 ? 21.923 -3.705 -22.450 1.00 89.50 87 TYR A N 1
ATOM 686 C CA . TYR A 1 87 ? 20.597 -4.005 -21.924 1.00 89.50 87 TYR A CA 1
ATOM 687 C C . TYR A 1 87 ? 20.042 -2.791 -21.200 1.00 89.50 87 TYR A C 1
ATOM 689 O O . TYR A 1 87 ? 20.811 -2.024 -20.625 1.00 89.50 87 TYR A O 1
ATOM 697 N N . GLU A 1 88 ? 18.727 -2.674 -21.207 1.00 91.69 88 GLU A N 1
ATOM 698 C CA . GLU A 1 88 ? 17.952 -1.776 -20.367 1.00 91.69 88 GLU A CA 1
ATOM 699 C C . GLU A 1 88 ? 17.127 -2.613 -19.390 1.00 91.69 88 GLU A C 1
ATOM 701 O O . GLU A 1 88 ? 16.660 -3.707 -19.727 1.00 91.69 88 GLU A O 1
ATOM 706 N N . TYR A 1 89 ? 17.012 -2.117 -18.164 1.00 93.94 89 TYR A N 1
ATOM 707 C CA . TYR A 1 89 ? 16.270 -2.754 -17.089 1.00 93.94 89 TYR A CA 1
ATOM 708 C C . TYR A 1 89 ? 15.103 -1.861 -16.706 1.00 93.94 89 TYR A C 1
ATOM 710 O O . TYR A 1 89 ? 15.312 -0.672 -16.501 1.00 93.94 89 TYR A O 1
ATOM 718 N N . SER A 1 90 ? 13.916 -2.432 -16.570 1.00 95.50 90 SER A N 1
ATOM 719 C CA . SER A 1 90 ? 12.721 -1.718 -16.134 1.00 95.50 90 SER A CA 1
ATOM 720 C C . SER A 1 90 ? 12.207 -2.337 -14.843 1.00 95.50 90 SER A C 1
ATOM 722 O O . SER A 1 90 ? 12.179 -3.564 -14.724 1.00 95.50 90 SER A O 1
ATOM 724 N N . TYR A 1 91 ? 11.843 -1.504 -13.871 1.00 96.44 91 TYR A N 1
ATOM 725 C CA . TYR A 1 91 ? 11.409 -1.950 -12.548 1.00 96.44 91 TYR A CA 1
ATOM 726 C C . TYR A 1 91 ? 10.018 -1.422 -12.212 1.00 96.44 91 TYR A C 1
ATOM 728 O O . TYR A 1 91 ? 9.776 -0.214 -12.290 1.00 96.44 91 TYR A O 1
ATOM 736 N N . ASP A 1 92 ? 9.149 -2.320 -11.750 1.00 96.62 92 ASP A N 1
ATOM 737 C CA . ASP A 1 92 ? 7.827 -2.003 -11.219 1.00 96.62 92 ASP A CA 1
ATOM 738 C C . ASP A 1 92 ? 7.654 -2.525 -9.794 1.00 96.62 92 ASP A C 1
ATOM 740 O O . ASP A 1 92 ? 7.991 -3.661 -9.474 1.00 96.62 92 ASP A O 1
ATOM 744 N N . PHE A 1 93 ? 7.115 -1.679 -8.923 1.00 97.19 93 PHE A N 1
ATOM 745 C CA . PHE A 1 93 ? 6.951 -1.959 -7.504 1.00 97.19 93 PHE A CA 1
ATOM 746 C C . PHE A 1 93 ? 5.483 -2.213 -7.199 1.00 97.19 93 PHE A C 1
ATOM 748 O O . PHE A 1 93 ? 4.632 -1.363 -7.467 1.00 97.19 93 PHE A O 1
ATOM 755 N N . TYR A 1 94 ? 5.190 -3.342 -6.566 1.00 97.19 94 TYR A N 1
ATOM 756 C CA . TYR A 1 94 ? 3.839 -3.731 -6.189 1.00 97.19 94 TYR A CA 1
ATOM 757 C C . TYR A 1 94 ? 3.731 -3.945 -4.689 1.00 97.19 94 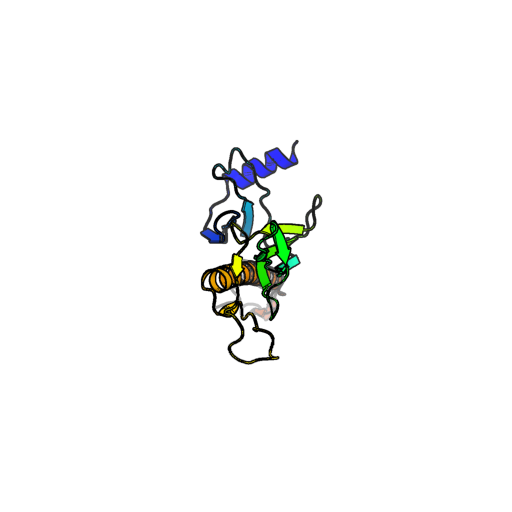TYR A C 1
ATOM 759 O O . TYR A 1 94 ? 4.579 -4.581 -4.070 1.00 97.19 94 TYR A O 1
ATOM 767 N N . ILE A 1 95 ? 2.648 -3.438 -4.113 1.00 97.69 95 ILE A N 1
ATOM 768 C CA . ILE A 1 95 ? 2.224 -3.807 -2.770 1.00 97.69 95 ILE A CA 1
ATOM 769 C C . ILE A 1 95 ? 1.058 -4.772 -2.892 1.00 97.69 95 ILE A C 1
ATOM 771 O O . ILE A 1 95 ? 0.088 -4.482 -3.594 1.00 97.69 95 ILE A O 1
ATOM 775 N N . THR A 1 96 ? 1.155 -5.884 -2.168 1.00 97.69 96 THR A N 1
ATOM 776 C CA . THR A 1 96 ? 0.077 -6.861 -2.011 1.00 97.69 96 THR A CA 1
ATOM 777 C C . THR A 1 96 ? -0.326 -6.897 -0.542 1.00 97.69 96 THR A C 1
ATOM 779 O O . THR A 1 96 ? 0.446 -7.346 0.309 1.00 97.69 96 THR A O 1
ATOM 782 N N . ILE A 1 97 ? -1.517 -6.388 -0.229 1.00 96.62 97 ILE A N 1
ATOM 783 C CA . ILE A 1 97 ? -2.096 -6.432 1.119 1.00 96.62 97 ILE A CA 1
ATOM 784 C C . ILE A 1 97 ? -3.029 -7.630 1.178 1.00 96.62 97 ILE A C 1
ATOM 786 O O . ILE A 1 97 ? -3.994 -7.686 0.423 1.00 96.62 97 ILE A O 1
ATOM 790 N N . PHE A 1 98 ? -2.768 -8.557 2.091 1.00 96.50 98 PHE A N 1
ATOM 791 C CA . PHE A 1 98 ? -3.646 -9.690 2.353 1.00 96.50 98 PHE A CA 1
ATOM 792 C C . PHE A 1 98 ? -4.632 -9.326 3.454 1.00 96.50 98 PHE A C 1
ATOM 794 O O . PHE A 1 98 ? -4.235 -8.783 4.491 1.00 96.50 98 PHE A O 1
ATOM 801 N N . VAL A 1 99 ? -5.908 -9.635 3.237 1.00 95.44 99 VAL A N 1
ATOM 802 C CA . VAL A 1 99 ? -6.995 -9.319 4.165 1.00 95.44 99 VAL A CA 1
ATOM 803 C C . VAL A 1 99 ? -7.937 -10.500 4.358 1.00 95.44 99 VAL A C 1
ATOM 805 O O . VAL A 1 99 ? -8.039 -11.384 3.512 1.00 95.44 99 VAL A O 1
ATOM 808 N N . ASN A 1 100 ? -8.629 -10.520 5.489 1.00 93.94 100 ASN A N 1
ATOM 809 C CA . ASN A 1 100 ? -9.700 -11.458 5.778 1.00 93.94 100 ASN A CA 1
ATOM 810 C C . ASN A 1 100 ? -11.052 -10.798 5.480 1.00 93.94 100 ASN A C 1
ATOM 812 O O . ASN A 1 100 ? -11.690 -10.263 6.380 1.00 93.94 100 ASN A O 1
ATOM 816 N N . ASN A 1 101 ? -11.480 -10.803 4.216 1.00 90.38 101 ASN A N 1
ATOM 817 C CA . ASN A 1 101 ? -12.767 -10.246 3.801 1.00 90.38 101 ASN A CA 1
ATOM 818 C C . ASN A 1 101 ? -13.603 -11.310 3.045 1.00 90.38 101 ASN A C 1
ATOM 820 O O . ASN A 1 101 ? -13.035 -12.136 2.329 1.00 90.38 101 ASN A O 1
ATOM 824 N N . PRO A 1 102 ? -14.947 -11.328 3.180 1.00 89.94 102 PRO A N 1
ATOM 825 C CA . PRO A 1 102 ? -15.805 -12.307 2.501 1.00 89.94 102 PRO A CA 1
ATOM 826 C C . PRO A 1 102 ? -15.756 -12.282 0.967 1.00 89.94 102 PRO A C 1
ATOM 828 O O . PRO A 1 102 ? -16.105 -13.279 0.336 1.00 89.94 102 PRO A O 1
ATOM 831 N N . TYR A 1 103 ? -15.379 -11.153 0.362 1.00 89.19 103 TYR A N 1
ATOM 832 C CA . TYR A 1 103 ? -15.441 -10.953 -1.089 1.00 89.19 103 TYR A CA 1
ATOM 833 C C . TYR A 1 103 ? -14.072 -11.028 -1.774 1.00 89.19 103 TYR A C 1
ATOM 835 O O . TYR A 1 103 ? -14.004 -11.353 -2.958 1.00 89.19 103 TYR A O 1
ATOM 843 N N . PHE A 1 104 ? -12.992 -10.734 -1.050 1.00 92.69 104 PHE A N 1
ATOM 844 C CA . PHE A 1 104 ? -11.621 -10.768 -1.554 1.00 92.69 104 PHE A CA 1
ATOM 845 C C . PHE A 1 104 ? -10.635 -11.031 -0.415 1.00 92.69 104 PHE A C 1
ATOM 847 O O . PHE A 1 104 ? -10.902 -10.730 0.743 1.00 92.69 104 PHE A O 1
ATOM 854 N N . ASN A 1 105 ? -9.474 -11.583 -0.742 1.00 94.94 105 ASN A N 1
ATOM 855 C CA . ASN A 1 105 ? -8.428 -11.922 0.224 1.00 94.94 105 ASN A CA 1
ATOM 856 C C . ASN A 1 105 ? -7.126 -11.139 0.011 1.00 94.94 105 ASN A C 1
ATOM 858 O O . ASN A 1 105 ? -6.231 -11.199 0.853 1.00 94.94 105 ASN A O 1
ATOM 862 N N . GLU A 1 106 ? -7.008 -10.406 -1.094 1.00 94.94 106 GLU A N 1
ATOM 863 C CA . GLU A 1 106 ? -5.837 -9.596 -1.403 1.00 94.94 106 GLU A CA 1
ATOM 864 C C . GLU A 1 106 ? -6.195 -8.330 -2.184 1.00 94.94 106 GLU A C 1
ATOM 866 O O . GLU A 1 106 ? -7.176 -8.281 -2.926 1.00 94.94 106 GLU A O 1
ATOM 871 N N . MET A 1 107 ? -5.365 -7.303 -2.025 1.00 94.56 107 MET A N 1
ATOM 872 C CA . MET A 1 107 ? -5.371 -6.088 -2.831 1.00 94.56 107 MET A CA 1
ATOM 873 C C . MET A 1 107 ? -3.954 -5.848 -3.332 1.00 94.56 107 MET A C 1
ATOM 875 O O . MET A 1 107 ? -3.059 -5.548 -2.536 1.00 94.56 107 MET A O 1
ATOM 879 N N . ARG A 1 108 ? -3.751 -5.964 -4.646 1.00 95.94 108 ARG A N 1
ATOM 880 C CA . ARG A 1 108 ? -2.471 -5.665 -5.293 1.00 95.94 108 ARG A CA 1
ATOM 881 C C . ARG A 1 108 ? -2.549 -4.344 -6.042 1.00 95.94 108 ARG A C 1
ATOM 883 O O . ARG A 1 108 ? -3.444 -4.138 -6.859 1.00 95.94 108 ARG A O 1
ATOM 890 N N . PHE A 1 109 ? -1.589 -3.457 -5.803 1.00 95.94 109 PHE A N 1
ATOM 891 C CA . PHE A 1 109 ? -1.484 -2.196 -6.530 1.00 95.94 109 PHE A CA 1
ATOM 892 C C . PHE A 1 109 ? -0.033 -1.777 -6.752 1.00 95.94 109 PHE A C 1
ATOM 894 O O . PHE A 1 109 ? 0.859 -2.089 -5.967 1.00 95.94 109 PHE A O 1
ATOM 901 N N . GLN A 1 110 ? 0.186 -1.045 -7.841 1.00 95.50 110 GLN A N 1
ATOM 902 C CA . GLN A 1 110 ? 1.488 -0.493 -8.198 1.00 95.50 110 GLN A CA 1
ATOM 903 C C . GLN A 1 110 ? 1.790 0.770 -7.377 1.00 95.50 110 GLN A C 1
ATOM 905 O O . GLN A 1 110 ? 0.926 1.648 -7.238 1.00 95.50 110 GLN A O 1
ATOM 910 N N . VAL A 1 111 ? 3.009 0.839 -6.838 1.00 94.88 111 VAL A N 1
ATOM 911 C CA . VAL A 1 111 ? 3.529 1.945 -6.018 1.00 94.88 111 VAL A CA 1
ATOM 912 C C . VAL A 1 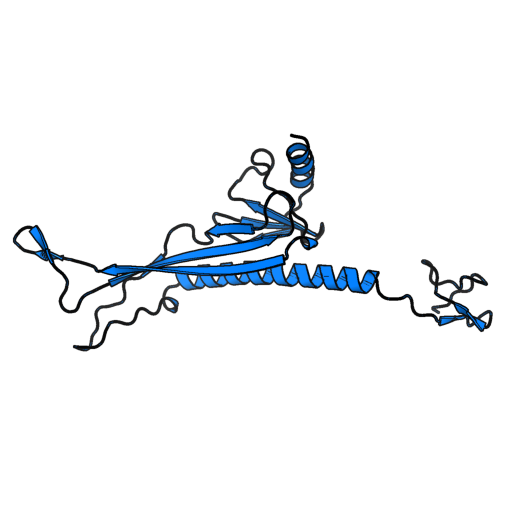111 ? 4.046 3.074 -6.903 1.00 94.88 111 VAL A C 1
ATOM 914 O O . VAL A 1 111 ? 3.727 4.240 -6.670 1.00 94.88 111 VAL A O 1
ATOM 917 N N . ASN A 1 112 ? 4.838 2.735 -7.920 1.00 93.31 112 ASN A N 1
ATOM 918 C CA . ASN A 1 112 ? 5.352 3.688 -8.895 1.00 93.31 112 ASN A CA 1
ATOM 919 C C . ASN A 1 112 ? 4.264 4.086 -9.909 1.00 93.31 112 ASN A C 1
ATOM 921 O O . ASN A 1 112 ? 3.353 3.320 -10.214 1.00 93.31 112 ASN A O 1
ATOM 925 N N . SER A 1 113 ? 4.331 5.320 -10.414 1.00 88.12 113 SER A N 1
ATOM 926 C CA . SER A 1 113 ? 3.382 5.833 -11.416 1.00 88.12 113 SER A CA 1
ATOM 927 C C . SER A 1 113 ? 3.666 5.337 -12.833 1.00 88.12 113 SER A C 1
ATOM 929 O O . SER A 1 113 ? 2.757 5.294 -13.657 1.00 88.12 113 SER A O 1
ATOM 931 N N . SER A 1 114 ? 4.922 5.004 -13.105 1.00 91.88 114 SER A N 1
ATOM 932 C CA . SER A 1 114 ? 5.449 4.497 -14.369 1.00 91.88 114 SER A CA 1
ATOM 933 C C . SER A 1 114 ? 6.676 3.648 -14.067 1.00 91.88 114 SER A C 1
ATOM 935 O O . SER A 1 114 ? 7.341 3.894 -13.052 1.00 91.88 114 SER A O 1
ATOM 937 N N . SER A 1 115 ? 6.976 2.677 -14.925 1.00 93.94 115 SER A N 1
ATOM 938 C CA . SER A 1 115 ? 8.149 1.815 -14.781 1.00 93.94 115 SER A CA 1
ATOM 939 C C . SER A 1 115 ? 9.438 2.638 -14.731 1.00 93.94 115 SER A C 1
ATOM 941 O O . SER A 1 115 ? 9.543 3.694 -15.360 1.00 93.94 115 SER A O 1
ATOM 943 N N . ILE A 1 116 ? 10.386 2.198 -13.904 1.00 94.69 116 ILE A N 1
ATOM 944 C CA . ILE A 1 116 ? 11.664 2.888 -13.712 1.00 94.69 116 ILE A CA 1
ATOM 945 C C . ILE A 1 116 ? 12.693 2.239 -14.622 1.00 94.69 116 ILE A C 1
ATOM 947 O O . ILE A 1 116 ? 13.149 1.130 -14.343 1.00 94.69 116 ILE A O 1
ATOM 951 N N . ASP A 1 117 ? 13.079 2.951 -15.675 1.00 94.25 117 ASP A N 1
ATOM 952 C CA . ASP A 1 117 ? 14.044 2.460 -16.650 1.00 94.25 117 ASP A CA 1
ATOM 953 C C . ASP A 1 117 ? 15.476 2.847 -16.254 1.00 94.25 117 ASP A C 1
ATOM 955 O O . ASP A 1 117 ? 15.800 3.997 -15.941 1.00 94.25 117 ASP A O 1
ATOM 959 N N . ILE A 1 118 ? 16.362 1.856 -16.240 1.00 92.38 118 ILE A N 1
ATOM 960 C CA . ILE A 1 118 ? 17.769 1.988 -15.880 1.00 92.38 118 ILE A CA 1
ATOM 961 C C . ILE A 1 118 ? 18.604 1.326 -16.968 1.00 92.38 118 ILE A C 1
ATOM 963 O O . ILE A 1 118 ? 18.682 0.101 -17.081 1.00 92.38 118 ILE A O 1
ATOM 967 N N . THR A 1 119 ? 19.310 2.158 -17.727 1.00 89.19 119 THR A N 1
ATOM 968 C CA . THR A 1 119 ? 20.333 1.701 -18.664 1.00 89.19 119 THR A CA 1
ATOM 969 C C . THR A 1 119 ? 21.710 1.787 -17.992 1.00 89.19 119 THR A C 1
ATOM 971 O O . THR A 1 119 ? 22.216 2.893 -17.773 1.00 89.19 119 THR A O 1
ATOM 974 N N . PRO A 1 120 ? 22.349 0.656 -17.624 1.00 84.00 120 PRO A N 1
ATOM 975 C CA . PRO A 1 120 ? 23.692 0.673 -17.066 1.00 84.00 120 PRO A CA 1
ATOM 976 C C . PRO A 1 120 ? 24.703 1.242 -18.073 1.00 84.00 120 PRO A C 1
ATOM 978 O O . PRO A 1 120 ? 24.576 1.027 -19.284 1.00 84.00 120 PRO A O 1
ATOM 981 N N . PRO A 1 121 ? 25.753 1.933 -17.594 1.00 78.06 121 PRO A N 1
ATOM 982 C CA . PRO A 1 121 ? 26.797 2.432 -18.471 1.00 78.06 121 PRO A CA 1
ATOM 983 C C . PRO A 1 121 ? 27.498 1.265 -19.185 1.00 78.06 121 PRO A C 1
ATOM 985 O O . PRO A 1 121 ? 27.620 0.171 -18.619 1.00 78.06 121 PRO A O 1
ATOM 988 N N . PRO A 1 122 ? 27.995 1.478 -20.417 1.00 71.38 122 PRO A N 1
ATOM 989 C CA . PRO A 1 122 ? 28.714 0.444 -21.144 1.00 71.38 122 PRO A CA 1
ATOM 990 C C . PRO A 1 122 ? 29.916 -0.045 -20.328 1.00 71.38 122 PRO A C 1
ATOM 992 O O . PRO A 1 122 ? 30.629 0.737 -19.696 1.00 71.38 122 PRO A O 1
ATOM 995 N N . SER A 1 123 ? 30.146 -1.357 -20.348 1.00 67.38 123 SER A N 1
ATOM 996 C CA . SER A 1 123 ? 31.265 -1.985 -19.649 1.00 67.38 123 SER A CA 1
ATOM 997 C C . SER A 1 123 ? 32.592 -1.371 -20.101 1.00 67.38 123 SER A C 1
ATOM 999 O O . SER A 1 123 ? 32.951 -1.457 -21.274 1.00 67.38 123 SER A O 1
ATOM 1001 N N . VAL A 1 124 ? 33.354 -0.805 -19.162 1.00 63.47 124 VAL A N 1
ATOM 1002 C CA . VAL A 1 124 ? 34.682 -0.221 -19.438 1.00 63.47 124 VAL A CA 1
ATOM 1003 C C . VAL A 1 124 ? 35.750 -1.311 -19.642 1.00 63.47 124 VAL A C 1
ATOM 1005 O O . VAL A 1 124 ? 36.829 -1.045 -20.162 1.00 63.47 124 VAL A O 1
ATOM 1008 N N . ARG A 1 125 ? 35.462 -2.560 -19.239 1.00 64.69 125 ARG A N 1
ATOM 1009 C CA . ARG A 1 125 ? 36.375 -3.706 -19.358 1.00 64.69 125 ARG A CA 1
ATOM 1010 C C . ARG A 1 125 ? 35.837 -4.745 -20.352 1.00 64.69 125 ARG A C 1
ATOM 1012 O O . ARG A 1 125 ? 34.707 -5.200 -20.164 1.00 64.69 125 ARG A O 1
ATOM 1019 N N . PRO A 1 126 ? 36.633 -5.162 -21.355 1.00 61.72 126 PRO A N 1
ATOM 1020 C CA . PRO A 1 126 ? 36.262 -6.246 -22.263 1.00 61.72 126 PRO A CA 1
ATOM 1021 C C . PRO A 1 126 ? 35.946 -7.539 -21.496 1.00 61.72 126 PRO A C 1
ATOM 1023 O O . PRO A 1 126 ? 36.689 -7.918 -20.594 1.00 61.72 126 PRO A O 1
ATOM 1026 N N . GLY A 1 127 ? 34.847 -8.213 -21.847 1.00 62.81 127 GLY A N 1
ATOM 1027 C CA . GLY A 1 127 ? 34.476 -9.520 -21.286 1.00 62.81 127 GLY A CA 1
ATOM 1028 C C . GLY A 1 127 ? 33.776 -9.504 -19.920 1.00 62.81 127 GLY A C 1
ATOM 1029 O O . GLY A 1 127 ? 33.412 -10.569 -19.430 1.00 62.81 127 GLY A O 1
ATOM 1030 N N . MET A 1 128 ? 33.542 -8.335 -19.313 1.00 61.75 128 MET A N 1
ATOM 1031 C CA . MET A 1 128 ? 32.757 -8.217 -18.077 1.00 61.75 128 MET A CA 1
ATOM 1032 C C . MET A 1 128 ? 31.386 -7.605 -18.384 1.00 61.75 128 MET A C 1
ATOM 1034 O O . MET A 1 128 ? 31.344 -6.482 -18.889 1.00 61.75 128 MET A O 1
ATOM 1038 N N . PRO A 1 129 ? 30.265 -8.284 -18.075 1.00 59.50 129 PRO A N 1
ATOM 1039 C CA . PRO A 1 129 ? 28.950 -7.688 -18.262 1.00 59.50 129 PRO A CA 1
ATOM 1040 C C . PRO A 1 129 ? 28.828 -6.435 -17.389 1.00 59.50 129 PRO A C 1
ATOM 1042 O O . PRO A 1 129 ? 29.211 -6.446 -16.214 1.00 59.50 129 PRO A O 1
ATOM 1045 N N . ALA A 1 130 ? 28.297 -5.353 -17.963 1.00 65.31 130 ALA A N 1
ATOM 1046 C CA . ALA A 1 130 ? 27.903 -4.188 -17.183 1.00 65.31 130 ALA A CA 1
ATOM 1047 C C . ALA A 1 130 ? 26.869 -4.646 -16.145 1.00 65.31 130 ALA A C 1
ATOM 1049 O O . ALA A 1 130 ? 25.810 -5.160 -16.504 1.00 65.31 130 ALA A O 1
ATOM 1050 N N . ARG A 1 131 ? 27.196 -4.531 -14.855 1.00 68.62 131 ARG A N 1
ATOM 1051 C CA . ARG A 1 131 ? 26.244 -4.846 -13.788 1.00 68.62 131 ARG A CA 1
ATOM 1052 C C . ARG A 1 131 ? 25.324 -3.647 -13.608 1.00 68.62 131 ARG A C 1
ATOM 1054 O O . ARG A 1 131 ? 25.805 -2.558 -13.299 1.00 68.62 131 ARG A O 1
ATOM 1061 N N . CYS A 1 132 ? 24.022 -3.848 -13.787 1.00 80.50 132 CYS A N 1
ATOM 1062 C CA . CYS A 1 132 ? 23.034 -2.879 -13.340 1.00 80.50 132 CYS A CA 1
ATOM 1063 C C . CYS A 1 132 ? 22.958 -2.945 -11.811 1.00 80.50 132 CYS A C 1
ATOM 1065 O O . CYS A 1 132 ? 22.740 -4.015 -11.248 1.00 80.50 132 CYS A O 1
ATOM 1067 N N . ASN A 1 133 ? 23.191 -1.816 -11.143 1.00 88.06 133 ASN A N 1
ATOM 1068 C CA . ASN A 1 133 ? 22.877 -1.664 -9.729 1.00 88.06 133 ASN A CA 1
ATOM 1069 C C . ASN A 1 133 ? 21.712 -0.671 -9.619 1.00 88.06 133 ASN A C 1
ATOM 1071 O O . ASN A 1 133 ? 21.971 0.532 -9.696 1.00 88.06 133 ASN A O 1
ATOM 1075 N N . PRO A 1 134 ? 20.460 -1.135 -9.461 1.00 91.06 134 PRO A N 1
ATOM 1076 C CA . PRO A 1 134 ? 19.304 -0.243 -9.438 1.00 91.06 134 PRO A CA 1
ATOM 1077 C C . PRO A 1 134 ? 19.307 0.716 -8.239 1.00 91.06 134 PRO A C 1
ATOM 1079 O O . PRO A 1 134 ? 18.748 1.805 -8.319 1.00 91.06 134 PRO A O 1
ATOM 1082 N N . GLU A 1 135 ? 20.030 0.386 -7.163 1.00 92.38 135 GLU A N 1
ATOM 1083 C CA . GLU A 1 135 ? 20.158 1.230 -5.967 1.00 92.38 135 GLU A CA 1
ATOM 1084 C C . GLU A 1 135 ? 20.895 2.558 -6.226 1.00 92.38 135 GLU A C 1
ATOM 1086 O O . GLU A 1 135 ? 20.883 3.453 -5.381 1.00 92.38 135 GLU A O 1
ATOM 1091 N N . THR A 1 136 ? 21.547 2.735 -7.380 1.00 89.88 136 THR A N 1
ATOM 1092 C CA . THR A 1 136 ? 22.128 4.038 -7.751 1.00 89.88 136 THR A CA 1
ATOM 1093 C C . THR A 1 136 ? 21.069 5.024 -8.248 1.00 89.88 136 THR A C 1
ATOM 1095 O O . THR A 1 136 ? 21.267 6.237 -8.143 1.00 89.88 136 THR A O 1
ATOM 1098 N N . ASN A 1 137 ? 19.926 4.531 -8.735 1.00 93.69 137 ASN A N 1
ATOM 1099 C CA . ASN A 1 137 ? 18.823 5.354 -9.208 1.00 93.69 137 ASN A CA 1
ATOM 1100 C C . ASN A 1 137 ? 18.016 5.905 -8.011 1.00 93.69 137 ASN A C 1
ATOM 1102 O O . ASN A 1 137 ? 17.718 5.206 -7.040 1.00 93.69 137 ASN A O 1
ATOM 1106 N N . VAL A 1 138 ? 17.710 7.206 -8.036 1.00 94.56 138 VAL A N 1
ATOM 1107 C CA . VAL A 1 138 ? 16.979 7.887 -6.950 1.00 94.56 138 VAL A CA 1
ATOM 1108 C C . VAL A 1 138 ? 15.511 7.455 -6.913 1.00 94.56 138 VAL A C 1
ATOM 1110 O O . VAL A 1 138 ? 14.979 7.219 -5.833 1.00 94.56 138 VAL A O 1
ATOM 1113 N N . GLU A 1 139 ? 14.864 7.319 -8.069 1.00 94.75 139 GLU A N 1
ATOM 1114 C CA . GLU A 1 139 ? 13.456 6.924 -8.180 1.00 94.75 139 GLU A CA 1
ATOM 1115 C C . GLU A 1 139 ? 13.238 5.493 -7.695 1.00 94.75 139 GLU A C 1
ATOM 1117 O O . GLU A 1 139 ? 12.316 5.252 -6.914 1.00 94.75 139 GLU A O 1
ATOM 1122 N N . TYR A 1 140 ? 14.142 4.575 -8.058 1.00 95.88 140 TYR A N 1
ATOM 1123 C CA . TYR A 1 140 ? 14.152 3.203 -7.544 1.00 95.88 140 TYR A CA 1
ATOM 1124 C C . TYR A 1 140 ? 14.197 3.180 -6.014 1.00 95.88 140 TYR A C 1
ATOM 1126 O O . TYR A 1 140 ? 13.345 2.567 -5.369 1.00 95.88 140 TYR A O 1
ATOM 1134 N N . ARG A 1 141 ? 15.145 3.910 -5.410 1.00 96.50 141 ARG A N 1
ATOM 1135 C CA . ARG A 1 141 ? 15.270 3.993 -3.947 1.00 96.50 141 ARG A CA 1
ATOM 1136 C C . ARG A 1 141 ? 14.040 4.607 -3.289 1.00 96.50 141 ARG A C 1
ATOM 1138 O O . ARG A 1 141 ? 13.609 4.123 -2.245 1.00 96.50 141 ARG A O 1
ATOM 1145 N N . ASN A 1 142 ? 13.468 5.648 -3.888 1.00 95.50 142 ASN A N 1
ATOM 1146 C CA . ASN A 1 142 ? 12.270 6.299 -3.364 1.00 95.50 142 ASN A CA 1
ATOM 1147 C C . ASN A 1 142 ? 11.056 5.362 -3.404 1.00 95.50 142 ASN A C 1
ATOM 1149 O O . ASN A 1 142 ? 10.335 5.275 -2.412 1.00 95.50 142 ASN A O 1
ATOM 1153 N N . CYS A 1 143 ? 10.855 4.623 -4.499 1.00 95.19 143 CYS A N 1
ATOM 1154 C CA . CYS A 1 143 ? 9.753 3.664 -4.619 1.00 95.19 143 CYS A CA 1
ATOM 1155 C C . CYS A 1 143 ? 9.923 2.485 -3.662 1.00 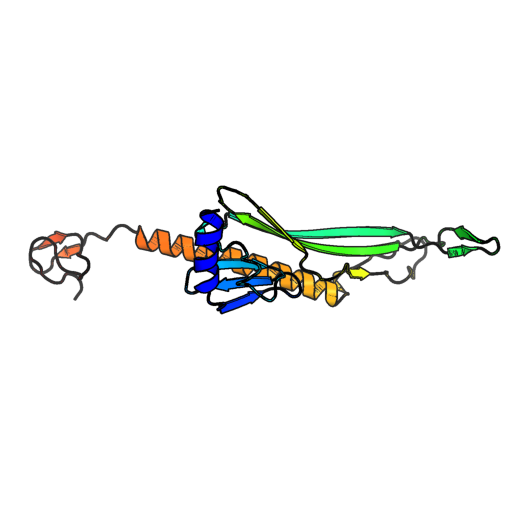95.19 143 CYS A C 1
ATOM 1157 O O . CYS A 1 143 ? 8.970 2.111 -2.978 1.00 95.19 143 CYS A O 1
ATOM 1159 N N . LYS A 1 144 ? 11.147 1.961 -3.540 1.00 96.38 144 LYS A N 1
ATOM 1160 C CA . LYS A 1 144 ? 11.478 0.919 -2.565 1.00 96.38 144 LYS A CA 1
ATOM 1161 C C . LYS A 1 144 ? 11.184 1.375 -1.138 1.00 96.38 144 LYS A C 1
ATOM 1163 O O . LYS A 1 144 ? 10.481 0.682 -0.409 1.00 96.38 144 LYS A O 1
ATOM 1168 N N . LYS A 1 145 ? 11.660 2.567 -0.766 1.00 96.38 145 LYS A N 1
ATOM 1169 C CA . LYS A 1 145 ? 11.423 3.153 0.557 1.00 96.38 145 LYS A CA 1
ATOM 1170 C C . LYS A 1 145 ? 9.930 3.348 0.828 1.00 96.38 145 LYS A C 1
ATOM 1172 O O . LYS A 1 145 ? 9.456 2.961 1.888 1.00 96.38 145 LYS A O 1
ATOM 1177 N N . LEU A 1 146 ? 9.181 3.890 -0.130 1.00 96.31 146 LEU A N 1
ATOM 1178 C CA . LEU A 1 146 ? 7.738 4.093 0.001 1.00 96.31 146 LEU A CA 1
ATOM 1179 C C . LEU A 1 146 ? 6.976 2.768 0.166 1.00 96.31 146 LEU A C 1
ATOM 1181 O O . LEU A 1 146 ? 6.094 2.662 1.016 1.00 96.31 146 LEU A O 1
ATOM 1185 N N . GLY A 1 147 ? 7.330 1.741 -0.612 1.00 96.50 147 GLY A N 1
ATOM 1186 C CA . GLY A 1 147 ? 6.763 0.402 -0.456 1.00 96.50 147 GLY A CA 1
ATOM 1187 C C . GLY A 1 147 ? 7.072 -0.202 0.918 1.00 96.50 147 GLY A C 1
ATOM 1188 O O . GLY A 1 147 ? 6.193 -0.768 1.571 1.00 96.50 147 GLY A O 1
ATOM 1189 N N . GLU A 1 148 ? 8.303 -0.036 1.405 1.00 96.81 148 GLU A N 1
ATOM 1190 C CA . GLU A 1 148 ? 8.693 -0.471 2.747 1.00 96.81 148 GLU A CA 1
ATOM 1191 C C . GLU A 1 148 ? 7.934 0.284 3.845 1.00 96.81 148 GLU A C 1
ATOM 1193 O O . GLU A 1 148 ? 7.505 -0.349 4.808 1.00 96.81 148 GLU A O 1
ATOM 1198 N N . GLU A 1 149 ? 7.711 1.591 3.688 1.00 96.56 149 GLU A N 1
ATOM 1199 C CA . GLU A 1 149 ? 6.916 2.406 4.614 1.00 96.56 149 GLU A CA 1
ATOM 1200 C C . GLU A 1 149 ? 5.462 1.925 4.695 1.00 96.56 149 GLU A C 1
ATOM 1202 O O . GLU A 1 149 ? 4.936 1.775 5.799 1.00 96.56 149 GLU A O 1
ATOM 1207 N N . ILE A 1 150 ? 4.825 1.623 3.556 1.00 95.88 150 ILE A N 1
ATOM 1208 C CA . ILE A 1 150 ? 3.467 1.049 3.513 1.00 95.88 150 ILE A CA 1
ATOM 1209 C C . ILE A 1 150 ? 3.434 -0.293 4.246 1.00 95.88 150 ILE A C 1
ATOM 1211 O O . ILE A 1 150 ? 2.596 -0.508 5.127 1.00 95.88 150 ILE A O 1
ATOM 1215 N N . ARG A 1 151 ? 4.382 -1.181 3.928 1.00 95.88 151 ARG A N 1
ATOM 1216 C CA . ARG A 1 151 ? 4.487 -2.499 4.560 1.00 95.88 151 ARG A CA 1
ATOM 1217 C C . ARG A 1 151 ? 4.663 -2.392 6.071 1.00 95.88 151 ARG A C 1
ATOM 1219 O O . ARG A 1 151 ? 4.009 -3.120 6.821 1.00 95.88 151 ARG A O 1
ATOM 1226 N N . GLN A 1 152 ? 5.552 -1.510 6.520 1.00 95.25 152 GLN A N 1
ATOM 1227 C CA . GLN A 1 152 ? 5.822 -1.292 7.938 1.00 95.25 152 GLN A CA 1
ATOM 1228 C C . GLN A 1 152 ? 4.603 -0.717 8.651 1.00 95.25 152 GLN A C 1
ATOM 1230 O O . GLN A 1 152 ? 4.240 -1.247 9.695 1.00 95.25 152 GLN A O 1
ATOM 1235 N N . ALA A 1 153 ? 3.943 0.294 8.079 1.00 94.19 153 ALA A N 1
ATOM 1236 C CA . ALA A 1 153 ? 2.758 0.902 8.674 1.00 94.19 153 ALA A CA 1
ATOM 1237 C C . ALA A 1 153 ? 1.649 -0.136 8.905 1.00 94.19 153 ALA A C 1
ATOM 1239 O O . ALA A 1 153 ? 1.192 -0.303 10.031 1.00 94.19 153 ALA A O 1
ATOM 1240 N N . LEU A 1 154 ? 1.287 -0.916 7.882 1.00 93.25 154 LEU A N 1
ATOM 1241 C CA . LEU A 1 154 ? 0.234 -1.932 8.011 1.00 93.25 154 LEU A CA 1
ATOM 1242 C C . LEU A 1 154 ? 0.628 -3.078 8.955 1.00 93.25 154 LEU A C 1
ATOM 1244 O O . LEU A 1 154 ? -0.209 -3.603 9.687 1.00 93.25 154 LEU A O 1
ATOM 1248 N N . THR A 1 155 ? 1.909 -3.454 8.979 1.00 91.44 155 THR A N 1
ATOM 1249 C CA . THR A 1 155 ? 2.406 -4.481 9.907 1.00 91.44 155 THR A CA 1
ATOM 1250 C C . THR A 1 155 ? 2.393 -3.993 11.353 1.00 91.44 155 THR A C 1
ATOM 1252 O O . THR A 1 155 ? 2.053 -4.769 12.245 1.00 91.44 155 THR A O 1
ATOM 1255 N N . GLN A 1 156 ? 2.770 -2.736 11.592 1.00 91.06 156 GLN A N 1
ATOM 1256 C CA . GLN A 1 156 ? 2.791 -2.134 12.922 1.00 91.06 156 GLN A CA 1
ATOM 1257 C C . GLN A 1 156 ? 1.375 -2.036 13.477 1.00 91.06 156 GLN A C 1
ATOM 1259 O O . GLN A 1 156 ? 1.089 -2.591 14.530 1.00 91.06 156 GLN A O 1
ATOM 1264 N N . VAL A 1 157 ? 0.465 -1.451 12.705 1.00 87.06 157 VAL A N 1
ATOM 1265 C CA . VAL A 1 157 ? -0.915 -1.258 13.142 1.00 87.06 157 VAL A CA 1
ATOM 1266 C C . VAL A 1 157 ? -1.609 -2.596 13.430 1.00 87.06 157 VAL A C 1
ATOM 1268 O O . VAL A 1 157 ? -2.332 -2.728 14.416 1.00 87.06 157 VAL A O 1
ATOM 1271 N N . ARG A 1 158 ? -1.324 -3.644 12.646 1.00 85.56 158 ARG A N 1
ATOM 1272 C CA . ARG A 1 158 ? -1.797 -5.005 12.939 1.00 85.56 158 ARG A CA 1
ATOM 1273 C C . ARG A 1 158 ? -1.297 -5.532 14.291 1.00 85.56 158 ARG A C 1
ATOM 1275 O O . ARG A 1 158 ? -2.046 -6.223 14.982 1.00 85.56 158 ARG A O 1
ATOM 1282 N N . LYS A 1 159 ? -0.034 -5.276 14.649 1.00 87.62 159 LYS A N 1
ATOM 1283 C CA . LYS A 1 159 ? 0.517 -5.676 15.956 1.00 87.62 159 LYS A CA 1
ATOM 1284 C C . LYS A 1 159 ? -0.170 -4.913 17.076 1.00 87.62 159 LYS A C 1
ATOM 1286 O O . LYS A 1 159 ? -0.663 -5.549 17.998 1.00 87.62 159 LYS A O 1
ATOM 1291 N N . ASP A 1 160 ? -0.307 -3.601 16.927 1.00 87.81 160 ASP A N 1
ATOM 1292 C CA . ASP A 1 160 ? -0.930 -2.744 17.935 1.00 87.81 160 ASP A CA 1
ATOM 1293 C C . ASP A 1 160 ? -2.387 -3.163 18.205 1.00 87.81 160 ASP A C 1
ATOM 1295 O O . ASP A 1 160 ? -2.828 -3.214 19.351 1.00 87.81 160 ASP A O 1
ATOM 1299 N N . VAL A 1 161 ? -3.145 -3.529 17.162 1.00 86.31 161 VAL A N 1
ATOM 1300 C CA . VAL A 1 161 ? -4.510 -4.065 17.313 1.00 86.31 161 VAL A CA 1
ATOM 1301 C C . VAL A 1 161 ? -4.514 -5.383 18.087 1.00 86.31 161 VAL A C 1
ATOM 1303 O O . VAL A 1 161 ? -5.337 -5.561 18.982 1.00 86.31 161 VAL A O 1
ATOM 1306 N N . ARG A 1 162 ? -3.596 -6.306 17.780 1.00 83.81 162 ARG A N 1
ATOM 1307 C CA . ARG A 1 162 ? -3.492 -7.586 18.500 1.00 83.81 162 ARG A CA 1
ATOM 1308 C C . ARG A 1 162 ? -3.114 -7.388 19.959 1.00 83.81 162 ARG A C 1
ATOM 1310 O O . ARG A 1 162 ? -3.757 -7.976 20.818 1.00 83.81 162 ARG A O 1
ATOM 1317 N N . GLU A 1 163 ? -2.152 -6.516 20.237 1.00 86.88 163 GLU A N 1
ATOM 1318 C CA . GLU A 1 163 ? -1.752 -6.173 21.602 1.00 86.88 163 GLU A CA 1
ATOM 1319 C C . GLU A 1 163 ? -2.918 -5.559 22.387 1.00 86.88 163 GLU A C 1
ATOM 1321 O O . GLU A 1 163 ? -3.157 -5.947 23.527 1.00 86.88 163 GLU A O 1
ATOM 1326 N N . LYS A 1 164 ? -3.712 -4.669 21.775 1.00 84.12 164 LYS A N 1
ATOM 1327 C CA . LYS A 1 164 ? -4.925 -4.116 22.405 1.00 84.12 164 LYS A CA 1
ATOM 1328 C C . LYS A 1 164 ? -5.975 -5.193 22.694 1.00 84.12 164 LYS A C 1
ATOM 1330 O O . LYS A 1 164 ? -6.589 -5.166 23.759 1.00 84.12 164 LYS A O 1
ATOM 1335 N N . ILE A 1 165 ? -6.175 -6.145 21.779 1.00 80.81 165 ILE A N 1
ATOM 1336 C CA . ILE A 1 165 ? -7.090 -7.280 21.991 1.00 80.81 165 ILE A CA 1
ATOM 1337 C C . ILE A 1 165 ? -6.585 -8.167 23.136 1.00 80.81 165 ILE A C 1
ATOM 1339 O O . ILE A 1 165 ? -7.365 -8.532 24.011 1.00 80.81 165 ILE A O 1
ATOM 1343 N N . GLU A 1 166 ? -5.290 -8.482 23.169 1.00 81.06 166 GLU A N 1
ATOM 1344 C CA . GLU A 1 166 ? -4.668 -9.287 24.227 1.00 81.06 166 GLU A CA 1
ATOM 1345 C C . GLU A 1 166 ? -4.739 -8.595 25.594 1.00 81.06 166 GLU A C 1
ATOM 1347 O O . GLU A 1 166 ? -5.070 -9.239 26.585 1.00 81.06 166 GLU A O 1
ATOM 1352 N N . GLN A 1 167 ? -4.509 -7.280 25.656 1.00 78.75 167 GLN A N 1
ATOM 1353 C CA . GLN A 1 167 ? -4.655 -6.486 26.881 1.00 78.75 167 GLN A CA 1
ATOM 1354 C C . GLN A 1 167 ? -6.105 -6.446 27.373 1.00 78.75 167 GLN A C 1
ATOM 1356 O O . GLN A 1 167 ? -6.347 -6.566 28.572 1.00 78.75 167 GLN A O 1
ATOM 1361 N N . ALA A 1 168 ? -7.077 -6.319 26.467 1.00 77.62 168 ALA A N 1
ATOM 1362 C CA . ALA A 1 168 ? -8.496 -6.357 26.818 1.00 77.62 168 ALA A CA 1
ATOM 1363 C C . ALA A 1 168 ? -8.962 -7.759 27.255 1.00 77.62 168 ALA A C 1
ATOM 1365 O O . ALA A 1 168 ? -9.876 -7.879 28.071 1.00 77.62 168 ALA A O 1
ATOM 1366 N N . ALA A 1 169 ? -8.332 -8.812 26.728 1.00 77.19 169 ALA A N 1
ATOM 1367 C CA . ALA A 1 169 ? -8.586 -10.203 27.093 1.00 77.19 169 ALA A CA 1
ATOM 1368 C C . ALA A 1 169 ? -7.758 -10.680 28.301 1.00 77.19 169 ALA A C 1
ATOM 1370 O O . ALA A 1 169 ? -7.962 -11.804 28.769 1.00 77.19 169 ALA A O 1
ATOM 1371 N N . ALA A 1 170 ? -6.827 -9.859 28.803 1.00 72.69 170 ALA A N 1
ATOM 1372 C CA . ALA A 1 170 ? -5.967 -10.228 29.914 1.00 72.69 170 ALA A CA 1
ATOM 1373 C C . ALA A 1 170 ? -6.821 -10.557 31.152 1.00 72.69 170 ALA A C 1
ATOM 1375 O O . ALA A 1 170 ? -7.728 -9.792 31.505 1.00 72.69 170 ALA A O 1
ATOM 1376 N N . PRO A 1 171 ? -6.563 -11.693 31.827 1.00 66.50 171 PRO A N 1
ATOM 1377 C CA . PRO A 1 171 ? -7.331 -12.078 32.998 1.00 66.50 171 PRO A CA 1
ATOM 1378 C C . PRO A 1 171 ? -7.189 -10.997 34.070 1.00 66.50 171 PRO A C 1
ATOM 1380 O O . PRO A 1 171 ? -6.077 -10.650 34.473 1.00 66.50 171 PRO A O 1
ATOM 1383 N N . LYS A 1 172 ? -8.325 -10.465 34.538 1.00 69.62 172 LYS A N 1
ATOM 1384 C CA . LYS A 1 172 ? -8.350 -9.538 35.672 1.00 69.62 172 LYS A CA 1
ATOM 1385 C C . LYS A 1 172 ? -7.677 -10.237 36.851 1.00 69.62 172 LYS A C 1
ATOM 1387 O O . LYS A 1 172 ? -8.102 -11.321 37.250 1.00 69.62 172 LYS A O 1
ATOM 1392 N N . ALA A 1 173 ? -6.600 -9.650 37.364 1.00 72.19 173 ALA A N 1
ATOM 1393 C CA . ALA A 1 173 ? -5.861 -10.239 38.468 1.00 72.19 173 ALA A CA 1
ATOM 1394 C C . ALA A 1 173 ? -6.775 -10.335 39.696 1.00 72.19 173 ALA A C 1
ATOM 1396 O O . ALA A 1 173 ? -7.409 -9.352 40.084 1.00 72.19 173 ALA A O 1
ATOM 1397 N N . ALA A 1 174 ? -6.850 -11.523 40.292 1.00 78.12 174 ALA A N 1
ATOM 1398 C CA . ALA A 1 174 ? -7.505 -11.700 41.575 1.00 78.12 174 ALA A CA 1
ATOM 1399 C C . ALA A 1 174 ? -6.640 -11.035 42.654 1.00 78.12 174 ALA A C 1
ATOM 1401 O O . ALA A 1 174 ? -5.464 -11.363 42.813 1.00 78.12 174 ALA A O 1
ATOM 1402 N N . VAL A 1 175 ? -7.222 -10.084 43.373 1.00 83.94 175 VAL A N 1
ATOM 1403 C CA . VAL A 1 175 ? -6.577 -9.304 44.429 1.00 83.94 175 VAL A CA 1
ATOM 1404 C C . VAL A 1 175 ? -7.268 -9.622 45.749 1.00 83.94 175 VAL A C 1
ATOM 1406 O O . VAL A 1 175 ? -8.484 -9.792 45.814 1.00 83.94 175 VAL A O 1
ATOM 1409 N N . THR A 1 176 ? -6.504 -9.716 46.832 1.00 87.25 176 THR A N 1
ATOM 1410 C CA . THR A 1 176 ? -7.085 -9.853 48.171 1.00 87.25 176 THR A CA 1
ATOM 1411 C C . THR A 1 176 ? -7.579 -8.493 48.650 1.00 87.25 176 THR A C 1
ATOM 1413 O O . THR A 1 176 ? -6.799 -7.550 48.764 1.00 87.25 176 THR A O 1
ATOM 1416 N N . CYS A 1 177 ? -8.873 -8.383 48.946 1.00 87.69 177 CYS A N 1
ATOM 1417 C CA . CYS A 1 177 ? -9.475 -7.144 49.414 1.00 87.69 177 CYS A CA 1
ATOM 1418 C C . CYS A 1 177 ? -8.939 -6.750 50.803 1.00 87.69 177 CYS A C 1
ATOM 1420 O O . CYS A 1 177 ? -9.128 -7.516 51.749 1.00 87.69 177 CYS A O 1
ATOM 1422 N N . PRO A 1 178 ? -8.357 -5.549 50.983 1.00 87.62 178 PRO A N 1
ATOM 1423 C CA . PRO A 1 178 ? -7.836 -5.116 52.282 1.00 87.62 178 PRO A CA 1
ATOM 1424 C C . PRO A 1 178 ? -8.941 -4.839 53.315 1.00 87.62 178 PRO A C 1
ATOM 1426 O O . PRO A 1 178 ? -8.675 -4.853 54.512 1.00 87.62 178 PRO A O 1
ATOM 1429 N N . TYR A 1 179 ? -10.184 -4.614 52.872 1.00 86.69 179 TYR A N 1
ATOM 1430 C CA . TYR A 1 179 ? -11.319 -4.325 53.754 1.00 86.69 179 TYR A CA 1
ATOM 1431 C C . TYR A 1 179 ? -12.002 -5.576 54.315 1.00 86.69 179 TYR A C 1
ATOM 1433 O O . TYR A 1 179 ? -12.366 -5.593 55.487 1.00 86.69 179 TYR A O 1
ATOM 1441 N N . CYS A 1 180 ? -12.215 -6.609 53.493 1.00 90.62 180 CYS A N 1
ATOM 1442 C CA . CYS A 1 180 ? -12.941 -7.819 53.909 1.00 90.62 180 CYS A CA 1
ATOM 1443 C C . CYS A 1 180 ? -12.106 -9.106 53.870 1.00 90.62 180 CYS A C 1
ATOM 1445 O O . CYS A 1 180 ? -12.586 -10.148 54.306 1.00 90.62 180 CYS A O 1
ATOM 1447 N N . GLY A 1 181 ? -10.879 -9.064 53.341 1.00 84.88 181 GLY A N 1
ATOM 1448 C CA . GLY A 1 181 ? -9.986 -10.220 53.237 1.00 84.88 181 GLY A CA 1
ATOM 1449 C C . GLY A 1 181 ? -10.345 -11.228 52.139 1.00 84.88 181 GLY A C 1
ATOM 1450 O O . GLY A 1 181 ? -9.608 -12.192 51.952 1.00 84.88 181 GLY A O 1
ATOM 1451 N N . ALA A 1 182 ? -11.443 -11.031 51.401 1.00 86.06 182 ALA A N 1
ATOM 1452 C CA . ALA A 1 182 ? -11.831 -11.916 50.304 1.00 86.06 182 ALA A CA 1
ATOM 1453 C C . ALA A 1 182 ? -10.896 -11.762 49.095 1.00 86.06 182 ALA A C 1
ATOM 1455 O O . ALA A 1 182 ? -10.546 -10.644 48.711 1.00 86.06 182 ALA A O 1
ATOM 1456 N N . THR A 1 183 ? -10.530 -12.875 48.459 1.00 86.56 183 THR A N 1
ATOM 1457 C CA . THR A 1 183 ? -9.924 -12.865 47.122 1.00 86.56 183 THR A CA 1
ATOM 1458 C C . THR A 1 183 ? -11.005 -12.501 46.112 1.00 86.56 183 THR A C 1
ATOM 1460 O O . THR A 1 183 ? -11.975 -13.237 45.950 1.00 86.56 183 THR A O 1
ATOM 1463 N N . THR A 1 184 ? -10.852 -11.352 45.467 1.00 82.25 184 THR A N 1
ATOM 1464 C CA . THR A 1 184 ? -11.843 -10.774 44.560 1.00 82.25 184 THR A CA 1
ATOM 1465 C C . THR A 1 184 ? -11.180 -10.335 43.267 1.00 82.25 184 THR A C 1
ATOM 1467 O O . THR A 1 184 ? -10.005 -9.971 43.243 1.00 82.25 184 THR A O 1
ATOM 1470 N N . THR A 1 185 ? -11.935 -10.340 42.180 1.00 84.06 185 THR A N 1
ATOM 1471 C CA . THR A 1 185 ? -11.545 -9.621 40.966 1.00 84.06 185 THR A CA 1
ATOM 1472 C C . THR A 1 185 ? -12.153 -8.225 41.016 1.00 84.06 185 THR A C 1
ATOM 1474 O O . THR A 1 185 ? -13.379 -8.130 41.066 1.00 84.06 185 THR A O 1
ATOM 1477 N N . PRO A 1 186 ? -11.346 -7.146 40.991 1.00 79.94 186 PRO A N 1
ATOM 1478 C CA . PRO A 1 186 ? -11.878 -5.790 41.001 1.00 79.94 186 PRO A CA 1
ATOM 1479 C C . PRO A 1 186 ? -12.923 -5.582 39.896 1.00 79.94 186 PRO A C 1
ATOM 1481 O O . PRO A 1 186 ? -12.722 -5.988 38.742 1.00 79.94 186 PRO A O 1
ATOM 1484 N N . ASP A 1 187 ? -14.035 -4.938 40.244 1.00 76.19 187 ASP A N 1
ATOM 1485 C CA . ASP A 1 187 ? -15.038 -4.518 39.270 1.00 76.19 187 ASP A CA 1
ATOM 1486 C C . ASP A 1 187 ? -14.516 -3.374 38.371 1.00 76.19 187 ASP A C 1
ATOM 1488 O O . ASP A 1 187 ? -13.365 -2.943 38.475 1.00 76.19 187 ASP A O 1
ATOM 1492 N N . ALA A 1 188 ? -15.339 -2.877 37.440 1.00 75.56 188 ALA A N 1
ATOM 1493 C CA . ALA A 1 188 ? -14.932 -1.804 36.522 1.00 75.56 188 ALA A CA 1
ATOM 1494 C C . ALA A 1 188 ? -14.531 -0.493 37.236 1.00 75.56 188 ALA A C 1
ATOM 1496 O O . ALA A 1 188 ? -13.820 0.323 36.656 1.00 75.56 188 ALA A O 1
ATOM 1497 N N . SER A 1 189 ? -14.966 -0.308 38.485 1.00 78.56 189 SER A N 1
ATOM 1498 C CA . SER A 1 189 ? -14.626 0.813 39.369 1.00 78.56 189 SER A CA 1
ATOM 1499 C C . SER A 1 189 ? -13.430 0.533 40.287 1.00 78.56 189 SER A C 1
ATOM 1501 O O . SER A 1 189 ? -13.030 1.414 41.045 1.00 78.56 189 SER A O 1
ATOM 1503 N N . GLY A 1 190 ? -12.831 -0.660 40.225 1.00 81.75 190 GLY A N 1
ATOM 1504 C CA . GLY A 1 190 ? -11.733 -1.042 41.110 1.00 81.75 190 GLY A CA 1
ATOM 1505 C C . GLY A 1 190 ? -12.187 -1.385 42.533 1.00 81.75 190 GLY A C 1
ATOM 1506 O O . GLY A 1 190 ? -11.401 -1.239 43.472 1.00 81.75 190 GLY A O 1
ATOM 1507 N N . CYS A 1 191 ? -13.435 -1.827 42.707 1.00 85.88 191 CYS A N 1
ATOM 1508 C CA . CYS A 1 191 ? -14.012 -2.217 43.991 1.00 85.88 191 CYS A CA 1
ATOM 1509 C C . CYS A 1 191 ? -14.139 -3.740 44.123 1.00 85.88 191 CYS A C 1
ATOM 1511 O O . CYS A 1 191 ? -14.250 -4.476 43.143 1.00 85.88 191 CYS A O 1
ATOM 1513 N N . CYS A 1 192 ? -14.101 -4.211 45.368 1.00 87.50 192 CYS A N 1
ATOM 1514 C CA . CYS A 1 192 ? -14.310 -5.606 45.725 1.00 87.50 192 CYS A CA 1
ATOM 1515 C C . CYS A 1 192 ? -15.760 -6.012 45.463 1.00 87.50 192 CYS A C 1
ATOM 1517 O O . CYS A 1 192 ? -16.679 -5.373 45.976 1.00 87.50 192 CYS A O 1
ATOM 1519 N N . GLU A 1 193 ? -15.965 -7.121 44.755 1.00 87.06 193 GLU A N 1
ATOM 1520 C CA . GLU A 1 193 ? -17.303 -7.604 44.387 1.00 87.06 193 GLU A CA 1
ATOM 1521 C C . GLU A 1 193 ? -18.150 -8.053 45.594 1.00 87.06 193 GLU A C 1
ATOM 1523 O O . GLU A 1 193 ? -19.374 -8.100 45.512 1.00 87.06 193 GLU A O 1
ATOM 1528 N N . TYR A 1 194 ? -17.511 -8.355 46.731 1.00 87.31 194 TYR A N 1
ATOM 1529 C CA . TYR A 1 194 ? -18.185 -8.840 47.939 1.00 87.31 194 TYR A CA 1
ATOM 1530 C C . TYR A 1 194 ? -18.580 -7.725 48.910 1.00 87.31 194 TYR A C 1
ATOM 1532 O O . TYR A 1 194 ? -19.634 -7.807 49.537 1.00 87.31 194 TYR A O 1
ATOM 1540 N N . CYS A 1 195 ? -17.735 -6.702 49.080 1.00 89.50 195 CYS A N 1
ATOM 1541 C CA . CYS A 1 195 ? -17.953 -5.656 50.089 1.00 89.50 195 CYS A CA 1
ATOM 1542 C C . CYS A 1 195 ? -18.031 -4.231 49.531 1.00 89.50 195 CYS A C 1
ATOM 1544 O O . CYS A 1 195 ? -18.288 -3.304 50.296 1.00 89.50 195 CYS A O 1
ATOM 1546 N N . GLY A 1 196 ? -17.771 -4.032 48.236 1.00 85.06 196 GLY A N 1
ATOM 1547 C CA . GLY A 1 196 ? -17.743 -2.713 47.600 1.00 85.06 196 GLY A CA 1
ATOM 1548 C C . GLY A 1 196 ? -16.553 -1.831 47.995 1.00 85.06 196 GLY A C 1
ATOM 1549 O O . GLY A 1 196 ? -16.491 -0.678 47.584 1.00 85.06 196 GLY A O 1
ATOM 1550 N N . GLY A 1 197 ? -15.604 -2.337 48.790 1.00 84.62 197 GLY A N 1
ATOM 1551 C CA . GLY A 1 197 ? -14.405 -1.595 49.184 1.00 84.62 197 GLY A CA 1
ATOM 1552 C C . GLY A 1 197 ? -13.398 -1.484 48.038 1.00 84.62 197 GLY A C 1
ATOM 1553 O O . GLY A 1 197 ? -13.147 -2.473 47.350 1.00 84.62 197 GLY A O 1
ATOM 1554 N N . ALA A 1 198 ? -12.798 -0.306 47.854 1.00 84.94 198 ALA A N 1
ATOM 1555 C CA . ALA A 1 198 ? -11.755 -0.089 46.853 1.00 84.94 198 ALA A CA 1
ATOM 1556 C C . ALA A 1 198 ? -10.557 -1.025 47.100 1.00 84.94 198 ALA A C 1
ATOM 1558 O O . ALA A 1 198 ? -10.035 -1.103 48.214 1.00 84.94 198 ALA A O 1
ATOM 1559 N N . VAL A 1 199 ? -10.152 -1.760 46.062 1.00 80.62 199 VAL A N 1
ATOM 1560 C CA . VAL A 1 199 ? -9.043 -2.732 46.108 1.00 80.62 199 VAL A CA 1
ATOM 1561 C C . VAL A 1 199 ? -7.728 -2.152 45.590 1.00 80.62 199 VAL A C 1
ATOM 1563 O O . VAL A 1 199 ? -6.673 -2.674 45.936 1.00 80.62 199 VAL A O 1
ATOM 1566 N N . ASN A 1 200 ? -7.788 -1.054 44.832 1.00 66.75 200 ASN A N 1
ATOM 1567 C CA . ASN A 1 200 ? -6.628 -0.294 44.368 1.00 66.75 200 ASN A CA 1
ATOM 1568 C C . ASN A 1 200 ? -6.613 1.072 45.074 1.00 66.75 200 ASN A C 1
ATOM 1570 O O . ASN A 1 200 ? -7.299 1.996 44.637 1.00 66.75 200 ASN A O 1
ATOM 1574 N N . GLY A 1 201 ? -5.883 1.170 46.186 1.00 53.38 201 GLY A N 1
ATOM 1575 C CA . GLY A 1 201 ? -5.587 2.414 46.905 1.00 53.38 201 GLY A CA 1
ATOM 1576 C C . GLY A 1 201 ? -4.090 2.657 46.959 1.00 53.38 201 GLY A C 1
ATOM 1577 O O . GLY A 1 201 ? -3.352 1.649 47.041 1.00 53.38 201 GLY A O 1
#

pLDDT: mean 88.86, std 8.86, range [53.38, 97.69]

Sequence (201 aa):
LAYREENQQKVAAFHTTRTLGTNTKVLLDEDAGKFMVTRARDLQEANPDVLDFADVTGCNLDIDESRSELKREDKDGKEVSYNPPRYEYSYDFYITIFVNNPYFNEMRFQVNSSSIDITPPPSVRPGMPARCNPETNVEYRNCKKLGEEIRQALTQVRKDVREKIEQAAAPKAAVTCPYCGATTTPDASGCCEYCGGAVNG

Secondary structure (DSSP, 8-state):
-HHHHHHHHHHHT---SEEE-SSSEEEEETTTTEEEEE--S-HHHH-PPEEEGGGEEEEEEEEEEEEEEEEEE-TTS-EEEEEEEEEEEEEEEEEEEEE--SS-SEEEEESSSS-EEE-PPPPSSTT-PPPP-GGGSHHHHHHHHHHHHHHHHHHHHHHHHHHHHHHHHSPPPPEE-TTT--EE---TTSB-TTT--BS--